Protein AF-A0A7S4ERI0-F1 (afdb_monomer_lite)

pLDDT: mean 70.81, std 22.91, range [22.66, 98.06]

Sequence (247 aa):
AACSRWTVPFHPVFTAQFSWRSPWQPLRIITACHASSTAMDAEQIDEKPIGLPRTAPEDLKYDLSDDLIAKYAVEPRDSSRLLVRLPGSSRAAGGLAAHVRQALAAAGARTTEETGDIASCEKAGFADMHFRDLAQLLPPNSHLIFNESRVFAARLRAQMVPVGSPNRQSMHTKAVEVLLLSPHADANDGIAVGDSATELMKPVHDQCWRAMVRASRADCPLGTSLVCIAPSFENRQSPMLLAMKVE

Foldseek 3Di:
DDDDDDDDDDDDDDDDDDDDDDDDDFDDPDDDDDDDDDDDDDDDPPPPPPCPPPDDVVNVDDDDDPVNDDPDQDPPNQQAKDKDWQDFPPPVCVPLSVQQVVLCVVVVWDKPQPPDPPPDHRRTIITIDTNNSVVSSDDPPDDDDDDDDDDFPDKFKWFWDDPPDPDPDDDPTDIKIKTFDFWDDPCVVVPPRPDSVVVVPDDPPPTATRIDIPDDCVSPDAQIWIWTDDPPPVDDDDPPTDIHTRD

Organism: Chrysotila carterae (NCBI:txid13221)

Secondary structure (DSSP, 8-state):
------PPPP------------S---------------------------------GGGG-----GGGS-SS--SSGGGSEEEEEPPPS-GGGHHHHHHHHHHHHHTT--EE------TTS----EEEEEGGGHHHHSPTTPPP--------SEEEEEEEE-TT-S-TTS--PPEEEEEEEEEE--GGG-S----HHHHTTS-STT-EEEEEEES-TTT--TT-EEEE-----SS-------EEE--

InterPro domains:
  IPR003699 S-adenosylmethionine:tRNA ribosyltransferase-isomerase, QueA [PF02547] (124-217)
  IPR036100 S-adenosylmethionine:tRNA ribosyltransferase-isomerase, QueA superfamily [SSF111337] (124-161)
  IPR042118 QueA, domain 1 [G3DSA:3.40.1780.10] (51-179)

Radius of gyration: 28.81 Å; chains: 1; bounding box: 52×58×105 Å

Structure (mmCIF, N/CA/C/O backbone):
data_AF-A0A7S4ERI0-F1
#
_entry.id   AF-A0A7S4ERI0-F1
#
loop_
_atom_site.group_PDB
_atom_site.id
_atom_site.type_symbol
_atom_site.label_atom_id
_atom_site.label_alt_id
_atom_site.label_comp_id
_atom_site.label_asym_id
_atom_site.label_entity_id
_atom_site.label_seq_id
_atom_site.pdbx_PDB_ins_code
_atom_site.Cartn_x
_atom_site.Cartn_y
_atom_site.Cartn_z
_atom_site.occupancy
_atom_site.B_iso_or_equiv
_atom_site.auth_seq_id
_atom_site.auth_comp_id
_atom_site.auth_asym_id
_atom_site.auth_atom_id
_atom_site.pdbx_PDB_model_num
ATOM 1 N N . ALA A 1 1 ? 15.621 -0.322 -68.219 1.00 43.22 1 ALA A N 1
ATOM 2 C CA . ALA A 1 1 ? 16.178 0.973 -67.791 1.00 43.22 1 ALA A CA 1
ATOM 3 C C . ALA A 1 1 ? 15.028 1.941 -67.548 1.00 43.22 1 ALA A C 1
ATOM 5 O O . ALA A 1 1 ? 14.392 2.326 -68.513 1.00 43.22 1 ALA A O 1
ATOM 6 N N . ALA A 1 2 ? 14.721 2.240 -66.284 1.00 30.66 2 ALA A N 1
ATOM 7 C CA . ALA A 1 2 ? 14.060 3.468 -65.821 1.00 30.66 2 ALA A CA 1
ATOM 8 C C . ALA A 1 2 ? 13.840 3.331 -64.309 1.00 30.66 2 ALA A C 1
ATOM 10 O O . ALA A 1 2 ? 12.968 2.605 -63.844 1.00 30.66 2 ALA A O 1
ATOM 11 N N . CYS A 1 3 ? 14.716 3.990 -63.562 1.00 28.97 3 CYS A N 1
ATOM 12 C CA . CYS A 1 3 ? 14.645 4.196 -62.127 1.00 28.97 3 CYS A CA 1
ATOM 13 C C . CYS A 1 3 ? 13.789 5.447 -61.872 1.00 28.97 3 CYS A C 1
ATOM 15 O O . CYS A 1 3 ? 14.025 6.477 -62.500 1.00 28.97 3 CYS A O 1
ATOM 17 N N . SER A 1 4 ? 12.814 5.383 -60.967 1.00 27.09 4 SER A N 1
ATOM 18 C CA . SER A 1 4 ? 12.205 6.566 -60.334 1.00 27.09 4 SER A CA 1
ATOM 19 C C . SER A 1 4 ? 11.700 6.137 -58.948 1.00 27.09 4 SER A C 1
ATOM 21 O O . SER A 1 4 ? 10.841 5.276 -58.828 1.00 27.09 4 SER A O 1
ATOM 23 N N . ARG A 1 5 ? 12.498 6.372 -57.901 1.00 25.81 5 ARG A N 1
ATOM 24 C CA . ARG A 1 5 ? 12.579 7.583 -57.059 1.00 25.81 5 ARG A CA 1
ATOM 25 C C . ARG A 1 5 ? 11.341 7.733 -56.165 1.00 25.81 5 ARG A C 1
ATOM 27 O O . ARG A 1 5 ? 10.413 8.454 -56.497 1.00 25.81 5 ARG A O 1
ATOM 34 N N . TRP A 1 6 ? 11.384 7.070 -55.009 1.00 24.56 6 TRP A N 1
ATOM 35 C CA . TRP A 1 6 ? 10.494 7.340 -53.882 1.00 24.56 6 TRP A CA 1
ATOM 36 C C . TRP A 1 6 ? 11.144 8.394 -52.985 1.00 24.56 6 TRP A C 1
ATOM 38 O O . TRP A 1 6 ? 12.225 8.183 -52.435 1.00 24.56 6 TRP A O 1
ATOM 48 N N . THR A 1 7 ? 10.507 9.554 -52.886 1.00 26.86 7 THR A N 1
ATOM 49 C CA . THR A 1 7 ? 10.794 10.593 -51.894 1.00 26.86 7 THR A CA 1
ATOM 50 C C . THR A 1 7 ? 10.191 10.192 -50.552 1.00 26.86 7 THR A C 1
ATOM 52 O O . THR A 1 7 ? 8.991 9.955 -50.455 1.00 26.86 7 THR A O 1
ATOM 55 N N . VAL A 1 8 ? 11.031 10.133 -49.521 1.00 27.97 8 VAL A N 1
ATOM 56 C CA . VAL A 1 8 ? 10.630 9.969 -48.118 1.00 27.97 8 VAL A CA 1
ATOM 57 C C . VAL A 1 8 ? 10.334 11.362 -47.547 1.00 27.97 8 VAL A C 1
ATOM 59 O O . VAL A 1 8 ? 11.141 12.266 -47.786 1.00 27.97 8 VAL A O 1
ATOM 62 N N . PRO A 1 9 ? 9.234 11.591 -46.810 1.00 31.95 9 PRO A N 1
ATOM 63 C CA . PRO A 1 9 ? 9.036 12.869 -46.147 1.00 31.95 9 PRO A CA 1
ATOM 64 C C . PRO A 1 9 ? 9.946 12.976 -44.917 1.00 31.95 9 PRO A C 1
ATOM 66 O O . PRO A 1 9 ? 9.963 12.118 -44.037 1.00 31.95 9 PRO A O 1
ATOM 69 N N . PHE A 1 10 ? 10.712 14.064 -44.892 1.00 31.25 10 PHE A N 1
ATOM 70 C CA . PHE A 1 10 ? 11.398 14.598 -43.722 1.00 31.25 10 PHE A CA 1
ATOM 71 C C . PHE A 1 10 ? 10.376 14.965 -42.635 1.00 31.25 10 PHE A C 1
ATOM 73 O O . PHE A 1 10 ? 9.388 15.641 -42.924 1.00 31.25 10 PHE A O 1
ATOM 80 N N . HIS A 1 11 ? 10.666 14.622 -41.380 1.00 25.42 11 HIS A N 1
ATOM 81 C CA . HIS A 1 11 ? 10.041 15.253 -40.217 1.00 25.42 11 HIS A CA 1
ATOM 82 C C . HIS A 1 11 ? 11.086 15.991 -39.369 1.00 25.42 11 HIS A C 1
ATOM 84 O O . HIS A 1 11 ? 12.261 15.617 -39.379 1.00 25.42 11 HIS A O 1
ATOM 90 N N . PRO A 1 12 ? 10.682 17.101 -38.724 1.00 27.55 12 PRO A N 1
ATOM 91 C CA . PRO A 1 12 ? 11.592 18.124 -38.231 1.00 27.55 12 PRO A CA 1
ATOM 92 C C . PRO A 1 12 ? 12.386 17.669 -37.007 1.00 27.55 12 PRO A C 1
ATOM 94 O O . PRO A 1 12 ? 11.880 17.008 -36.103 1.00 27.55 12 PRO A O 1
ATOM 97 N N . VAL A 1 13 ? 13.645 18.097 -36.982 1.00 25.72 13 VAL A N 1
ATOM 98 C CA . VAL A 1 13 ? 14.513 18.068 -35.809 1.00 25.72 13 VAL A CA 1
ATOM 99 C C . VAL A 1 13 ? 14.029 19.156 -34.855 1.00 25.72 13 VAL A C 1
ATOM 101 O O . VAL A 1 13 ? 14.122 20.339 -35.175 1.00 25.72 13 VAL A O 1
ATOM 104 N N . PHE A 1 14 ? 13.527 18.761 -33.687 1.00 22.69 14 PHE A N 1
ATOM 105 C CA . PHE A 1 14 ? 13.326 19.676 -32.569 1.00 22.69 14 PHE A CA 1
ATOM 106 C C . PHE A 1 14 ? 14.456 19.493 -31.560 1.00 22.69 14 PHE A C 1
ATOM 108 O O . PHE A 1 14 ? 14.645 18.425 -30.983 1.00 22.69 14 PHE A O 1
ATOM 115 N N . THR A 1 15 ? 15.221 20.562 -31.376 1.00 27.47 15 THR A N 1
ATOM 116 C CA . THR A 1 15 ? 16.222 20.728 -30.325 1.00 27.47 15 THR A CA 1
ATOM 117 C C . THR A 1 15 ? 15.515 21.232 -29.071 1.00 27.47 15 THR A C 1
ATOM 119 O O . THR A 1 15 ? 14.823 22.2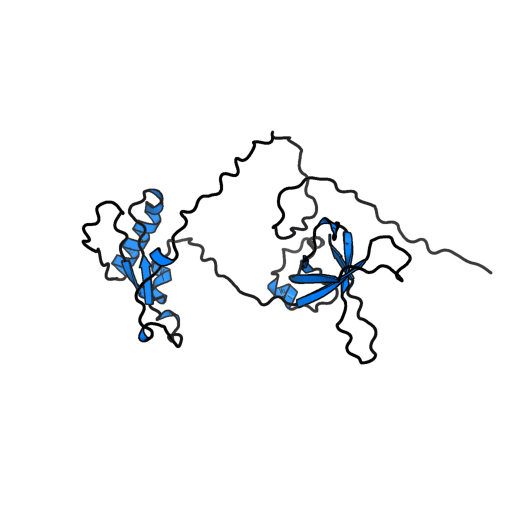46 -29.129 1.00 27.47 15 THR A O 1
ATOM 122 N N . ALA A 1 16 ? 15.707 20.565 -27.933 1.00 22.66 16 ALA A N 1
ATOM 123 C CA . ALA A 1 16 ? 15.257 21.061 -26.637 1.00 22.66 16 ALA A CA 1
ATOM 124 C C . ALA A 1 16 ? 16.453 21.233 -25.696 1.00 22.66 16 ALA A C 1
ATOM 126 O O . ALA A 1 16 ? 17.322 20.370 -25.581 1.00 22.66 16 ALA A O 1
ATOM 127 N N . GLN A 1 17 ? 16.485 22.393 -25.052 1.00 27.20 17 GLN A N 1
ATOM 128 C CA . GLN A 1 17 ? 17.468 22.826 -24.069 1.00 27.20 17 GLN A CA 1
ATOM 129 C C . GLN A 1 17 ? 16.797 22.805 -22.680 1.00 27.20 17 GLN A C 1
ATOM 131 O O . GLN A 1 17 ? 15.583 22.959 -22.607 1.00 27.20 17 GLN A O 1
ATOM 136 N N . PHE A 1 18 ? 17.600 22.643 -21.618 1.00 26.45 18 PHE A N 1
ATOM 137 C CA . PHE A 1 18 ? 17.424 23.135 -20.230 1.00 26.45 18 PHE A CA 1
ATOM 138 C C . PHE A 1 18 ? 17.547 22.136 -19.054 1.00 26.45 18 PHE A C 1
ATOM 140 O O . PHE A 1 18 ? 16.845 21.141 -18.947 1.00 26.45 18 PHE A O 1
ATOM 147 N N . SER A 1 19 ? 18.484 22.536 -18.174 1.00 27.11 19 SER A N 1
ATOM 148 C CA . SER A 1 19 ? 18.481 22.750 -16.709 1.00 27.11 19 SER A CA 1
ATOM 149 C C . SER A 1 19 ? 17.992 21.681 -15.713 1.00 27.11 19 SER A C 1
ATOM 151 O O . SER A 1 19 ? 16.913 21.117 -15.821 1.00 27.11 19 SER A O 1
ATOM 153 N N . TRP A 1 20 ? 18.812 21.473 -14.675 1.00 30.44 20 TRP A N 1
ATOM 154 C CA . TRP A 1 20 ? 18.940 20.273 -13.838 1.00 30.44 20 TRP A CA 1
ATOM 155 C C . TRP A 1 20 ? 18.648 20.535 -12.357 1.00 30.44 20 TRP A C 1
ATOM 157 O O . TRP A 1 20 ? 19.177 21.525 -11.863 1.00 30.44 20 TRP A O 1
ATOM 167 N N . ARG A 1 21 ? 17.994 19.595 -11.632 1.00 35.03 21 ARG A N 1
ATOM 168 C CA . ARG A 1 21 ? 18.194 19.322 -10.179 1.00 35.03 21 ARG A CA 1
ATOM 169 C C . ARG A 1 21 ? 17.807 17.866 -9.787 1.00 35.03 21 ARG A C 1
ATOM 171 O O . ARG A 1 21 ? 16.642 17.502 -9.854 1.00 35.03 21 ARG A O 1
ATOM 178 N N . SER A 1 22 ? 18.785 17.092 -9.288 1.00 32.41 22 SER A N 1
ATOM 179 C CA . SER A 1 22 ? 18.690 15.846 -8.472 1.00 32.41 22 SER A CA 1
ATOM 180 C C . SER A 1 22 ? 18.568 14.442 -9.150 1.00 32.41 22 SER A C 1
ATOM 182 O O . SER A 1 22 ? 17.922 14.325 -10.191 1.00 32.41 22 SER A O 1
ATOM 184 N N . PRO A 1 23 ? 19.186 13.357 -8.592 1.00 39.31 23 PRO A N 1
ATOM 185 C CA . PRO A 1 23 ? 19.345 12.043 -9.246 1.00 39.31 23 PRO A CA 1
ATOM 186 C C . PRO A 1 23 ? 18.279 10.973 -8.924 1.00 39.31 23 PRO A C 1
ATOM 188 O O . PRO A 1 23 ? 18.396 9.847 -9.403 1.00 39.31 23 PRO A O 1
ATOM 191 N N . TRP A 1 24 ? 17.231 11.298 -8.164 1.00 38.34 24 TRP A N 1
ATOM 192 C CA . TRP A 1 24 ? 16.151 10.359 -7.827 1.00 38.34 24 TRP A CA 1
ATOM 193 C C . TRP A 1 24 ? 14.781 11.014 -8.032 1.00 38.34 24 TRP A C 1
ATOM 195 O O . TRP A 1 24 ? 14.128 11.413 -7.073 1.00 38.34 24 TRP A O 1
ATOM 205 N N . GLN A 1 25 ? 14.341 11.156 -9.284 1.00 32.56 25 GLN A N 1
ATOM 206 C CA . GLN A 1 25 ? 12.942 11.468 -9.590 1.00 32.56 25 GLN A CA 1
ATOM 207 C C . GLN A 1 25 ? 12.384 10.508 -10.649 1.00 32.56 25 GLN A C 1
ATOM 209 O O . GLN A 1 25 ? 13.121 10.099 -11.549 1.00 32.56 25 GLN A O 1
ATOM 214 N N . PRO A 1 26 ? 11.092 10.134 -10.560 1.00 32.03 26 PRO A N 1
ATOM 215 C CA . PRO A 1 26 ? 10.411 9.415 -11.631 1.00 32.03 26 PRO A CA 1
ATOM 216 C C . PRO A 1 26 ? 10.441 10.266 -12.907 1.00 32.03 26 PRO A C 1
ATOM 218 O O . PRO A 1 26 ? 10.072 11.439 -12.864 1.00 32.03 26 PRO A O 1
ATOM 221 N N . LEU A 1 27 ? 10.870 9.688 -14.037 1.00 30.08 27 LEU A N 1
ATOM 222 C CA . LEU A 1 27 ? 10.820 10.359 -15.340 1.00 30.08 27 LEU A CA 1
ATOM 223 C C . LEU A 1 27 ? 9.371 10.793 -15.624 1.00 30.08 27 LEU A C 1
ATOM 225 O O . LEU A 1 27 ? 8.499 9.970 -15.916 1.00 30.08 27 LEU A O 1
ATOM 229 N N . ARG A 1 28 ? 9.109 12.097 -15.518 1.00 27.03 28 ARG A N 1
ATOM 230 C CA . ARG A 1 28 ? 7.936 12.743 -16.101 1.00 27.03 28 ARG A CA 1
ATOM 231 C C . ARG A 1 28 ? 8.330 13.186 -17.504 1.00 27.0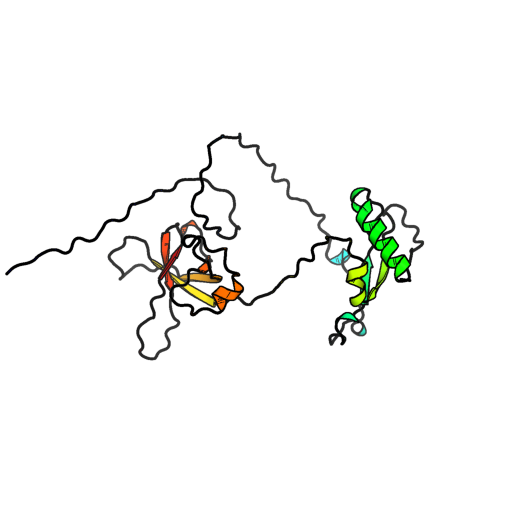3 28 ARG A C 1
ATOM 233 O O . ARG A 1 28 ? 8.932 14.239 -17.673 1.00 27.03 28 ARG A O 1
ATOM 240 N N . ILE A 1 29 ? 7.993 12.362 -18.488 1.00 28.83 29 ILE A N 1
ATOM 241 C CA . ILE A 1 29 ? 7.943 12.788 -19.885 1.00 28.83 29 ILE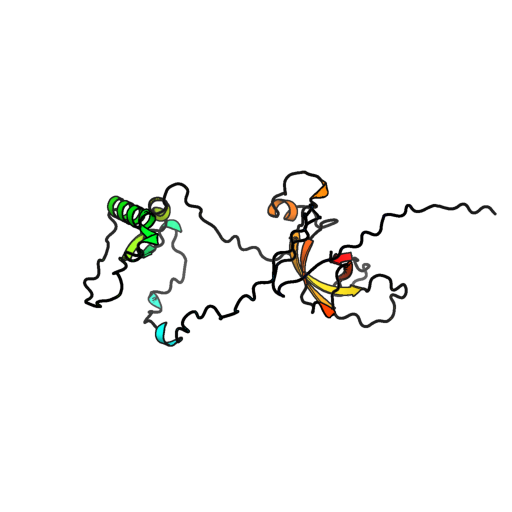 A CA 1
ATOM 242 C C . ILE A 1 29 ? 6.681 13.652 -19.988 1.00 28.83 29 ILE A C 1
ATOM 244 O O . ILE A 1 29 ? 5.564 13.147 -19.885 1.00 28.83 29 ILE A O 1
ATOM 248 N N . ILE A 1 30 ? 6.867 14.971 -20.032 1.00 27.47 30 ILE A N 1
ATOM 249 C CA . ILE A 1 30 ? 5.810 15.956 -20.277 1.00 27.47 30 ILE A CA 1
ATOM 250 C C . ILE A 1 30 ? 6.192 16.681 -21.563 1.00 27.47 30 ILE A C 1
ATOM 252 O O . ILE A 1 30 ? 7.233 17.336 -21.634 1.00 27.47 30 ILE A O 1
ATOM 256 N N . THR A 1 31 ? 5.335 16.551 -22.569 1.00 30.34 31 THR A N 1
ATOM 257 C CA . THR A 1 31 ? 5.307 17.381 -23.770 1.00 30.34 31 THR A CA 1
ATOM 258 C C . THR A 1 31 ? 5.123 18.850 -23.382 1.00 30.34 31 THR A C 1
ATOM 260 O O . THR A 1 31 ? 4.313 19.193 -22.523 1.00 30.34 31 THR A O 1
ATOM 263 N N . ALA A 1 32 ? 5.939 19.713 -23.985 1.00 27.56 32 ALA A N 1
ATOM 264 C CA . ALA A 1 32 ? 6.101 21.115 -23.626 1.00 27.56 32 ALA A CA 1
ATOM 265 C C . ALA A 1 32 ? 4.783 21.915 -23.605 1.00 27.56 32 ALA A C 1
ATOM 267 O O . ALA A 1 32 ? 4.070 21.974 -24.602 1.00 27.56 32 ALA A O 1
ATOM 268 N N . CYS A 1 33 ? 4.548 22.636 -22.505 1.00 27.84 33 CYS A N 1
ATOM 269 C CA . CYS A 1 33 ? 3.664 23.800 -22.455 1.00 27.84 33 CYS A CA 1
ATOM 270 C C . CYS A 1 33 ? 4.479 25.011 -21.976 1.00 27.84 33 CYS A C 1
ATOM 272 O O . CYS A 1 33 ? 5.243 24.916 -21.017 1.00 27.84 33 CYS A O 1
ATOM 274 N N . HIS A 1 34 ? 4.332 26.122 -22.700 1.00 30.38 34 HIS A N 1
ATOM 275 C CA . HIS A 1 34 ? 5.050 27.392 -22.576 1.00 30.38 34 HIS A CA 1
ATOM 276 C C . HIS A 1 34 ? 5.366 27.832 -21.135 1.00 30.38 34 HIS A C 1
ATOM 278 O O . HIS A 1 34 ? 4.459 28.069 -20.341 1.00 30.38 34 HIS A O 1
ATOM 284 N N . ALA A 1 35 ? 6.650 28.067 -20.848 1.00 32.56 35 ALA A N 1
ATOM 285 C CA . ALA A 1 35 ? 7.090 28.833 -19.687 1.00 32.56 35 ALA A CA 1
ATOM 286 C C . ALA A 1 35 ? 7.691 30.165 -20.155 1.00 32.56 35 ALA A C 1
ATOM 288 O O . ALA A 1 35 ? 8.765 30.222 -20.754 1.00 32.56 35 ALA A O 1
ATOM 289 N N . SER A 1 36 ? 6.965 31.245 -19.881 1.00 37.44 36 SER A N 1
ATOM 290 C CA . SER A 1 36 ? 7.485 32.607 -19.836 1.00 37.44 36 SER A CA 1
ATOM 291 C C . SER A 1 36 ? 8.589 32.694 -18.780 1.00 37.44 36 SER A C 1
ATOM 293 O O . SER A 1 36 ? 8.381 32.383 -17.610 1.00 37.44 36 SER A O 1
ATOM 295 N N . SER A 1 37 ? 9.772 33.095 -19.235 1.00 34.16 37 SER A N 1
ATOM 296 C CA . SER A 1 37 ? 10.999 33.227 -18.457 1.00 34.16 37 SER A CA 1
ATOM 297 C C . SER A 1 37 ? 10.947 34.444 -17.531 1.00 34.16 37 SER A C 1
ATOM 299 O O . SER A 1 37 ? 11.038 35.578 -17.995 1.00 34.16 37 SER A O 1
ATOM 301 N N . THR A 1 38 ? 10.910 34.208 -16.223 1.00 38.38 38 THR A N 1
ATOM 302 C CA . THR A 1 38 ? 11.385 35.160 -15.209 1.00 38.38 38 THR A CA 1
ATOM 303 C C . THR A 1 38 ? 12.471 34.470 -14.398 1.00 38.38 38 THR A C 1
ATOM 305 O O . THR A 1 38 ? 12.197 33.527 -13.658 1.00 38.38 38 THR A O 1
ATOM 308 N N . ALA A 1 39 ? 13.713 34.911 -14.590 1.00 44.16 39 ALA A N 1
ATOM 309 C CA . ALA A 1 39 ? 14.860 34.478 -13.809 1.00 44.16 39 ALA A CA 1
ATOM 310 C C . ALA A 1 39 ? 14.678 34.960 -12.363 1.00 44.16 39 ALA A C 1
ATOM 312 O O . ALA A 1 39 ? 14.671 36.162 -12.113 1.00 44.16 39 ALA A O 1
ATOM 313 N N . MET A 1 40 ? 14.479 34.023 -11.437 1.00 38.53 40 MET A N 1
ATOM 314 C CA . MET A 1 40 ? 14.592 34.281 -10.006 1.00 38.53 40 MET A CA 1
ATOM 315 C C . MET A 1 40 ? 15.949 33.786 -9.525 1.00 38.53 40 MET A C 1
ATOM 317 O O . MET A 1 40 ? 16.382 32.687 -9.884 1.00 38.53 40 MET A O 1
ATOM 321 N N . ASP A 1 41 ? 16.614 34.645 -8.760 1.00 39.97 41 ASP A N 1
ATOM 322 C CA . ASP A 1 41 ? 17.944 34.434 -8.215 1.00 39.97 41 ASP A CA 1
ATOM 323 C C . ASP A 1 41 ? 18.013 33.153 -7.379 1.00 39.97 41 ASP A C 1
ATOM 325 O O . ASP A 1 41 ? 17.098 32.795 -6.634 1.00 39.97 41 ASP A O 1
ATOM 329 N N . ALA A 1 42 ? 19.117 32.430 -7.549 1.00 46.06 42 ALA A N 1
ATOM 330 C CA . ALA A 1 42 ? 19.379 31.175 -6.874 1.00 46.06 42 ALA A CA 1
ATOM 331 C C . ALA A 1 42 ? 19.670 31.426 -5.388 1.00 46.06 42 ALA A C 1
ATOM 333 O O . ALA A 1 42 ? 20.821 31.603 -4.996 1.00 46.06 42 ALA A O 1
ATOM 334 N N . GLU A 1 43 ? 18.630 31.404 -4.557 1.00 52.66 43 GLU A N 1
ATOM 335 C CA . GLU A 1 43 ? 18.807 31.260 -3.116 1.00 52.66 43 GLU A CA 1
ATOM 336 C C . GLU A 1 43 ? 19.486 29.912 -2.831 1.00 52.66 43 GLU A C 1
ATOM 338 O O . GLU A 1 43 ? 19.031 28.834 -3.235 1.00 52.66 43 GLU A O 1
ATOM 343 N N . GLN A 1 44 ? 20.640 29.999 -2.180 1.00 52.16 44 GLN A N 1
ATOM 344 C CA . GLN A 1 44 ? 21.435 28.880 -1.707 1.00 52.16 44 GLN A CA 1
ATOM 345 C C . GLN A 1 44 ? 20.643 28.175 -0.600 1.00 52.16 44 GLN A C 1
ATOM 347 O O . GLN A 1 44 ? 20.638 28.614 0.545 1.00 52.16 44 GLN A O 1
ATOM 352 N N . ILE A 1 45 ? 19.929 27.104 -0.959 1.00 51.78 45 ILE A N 1
ATOM 353 C CA . ILE A 1 45 ? 19.251 26.235 0.006 1.00 51.78 45 ILE A CA 1
ATOM 354 C C . ILE A 1 45 ? 20.347 25.603 0.864 1.00 51.78 45 ILE A C 1
ATOM 356 O O . ILE A 1 45 ? 21.095 24.749 0.393 1.00 51.78 45 ILE A O 1
ATOM 360 N N . ASP A 1 46 ? 20.464 26.074 2.101 1.00 56.28 46 ASP A N 1
ATOM 361 C CA . ASP A 1 46 ? 21.306 25.474 3.125 1.00 56.28 46 ASP A CA 1
ATOM 362 C C . ASP A 1 46 ? 20.789 24.048 3.356 1.00 56.28 46 ASP A C 1
ATOM 364 O O . ASP A 1 46 ? 19.728 23.842 3.951 1.00 56.28 46 ASP A O 1
ATOM 368 N N . GLU A 1 47 ? 21.495 23.054 2.808 1.00 60.78 47 GLU A N 1
ATOM 369 C CA . GLU A 1 47 ? 21.222 21.624 2.980 1.00 60.78 47 GLU A CA 1
ATOM 370 C C . GLU A 1 47 ? 21.555 21.190 4.411 1.00 60.78 47 GLU A C 1
ATOM 372 O O . GLU A 1 47 ? 22.286 20.226 4.641 1.00 60.78 47 GLU A O 1
ATOM 377 N N . LYS A 1 48 ? 21.027 21.897 5.412 1.00 64.50 48 LYS A N 1
ATOM 378 C CA . LYS A 1 48 ? 21.041 21.410 6.778 1.00 64.50 48 LYS A CA 1
ATOM 379 C C . LYS A 1 48 ? 20.197 20.137 6.757 1.00 64.50 48 LYS A C 1
ATOM 381 O O . LYS A 1 48 ? 18.984 20.234 6.544 1.00 64.50 48 LYS A O 1
ATOM 386 N N . PRO A 1 49 ? 20.805 18.943 6.905 1.00 65.38 49 PRO A N 1
ATOM 387 C CA . PRO A 1 49 ? 20.049 17.706 6.867 1.00 65.38 49 PRO A CA 1
ATOM 388 C C . PRO A 1 49 ? 18.935 17.842 7.894 1.00 65.38 49 PRO A C 1
ATOM 390 O O . PRO A 1 49 ? 19.185 18.311 9.008 1.00 65.38 49 PRO A O 1
ATOM 393 N N . ILE A 1 50 ? 17.708 17.495 7.499 1.00 69.94 50 ILE A N 1
ATOM 394 C CA . ILE A 1 50 ? 16.571 17.411 8.413 1.00 69.94 50 ILE A CA 1
ATOM 395 C C . ILE A 1 50 ? 16.993 16.388 9.464 1.00 69.94 50 ILE A C 1
ATOM 397 O O . ILE A 1 50 ? 16.926 15.181 9.241 1.00 69.94 50 ILE A O 1
ATOM 401 N N . GLY A 1 51 ? 17.560 16.890 10.559 1.00 52.44 51 GLY A N 1
ATOM 402 C CA . GLY A 1 51 ? 18.146 16.110 11.629 1.00 52.44 51 GLY A CA 1
ATOM 403 C C . GLY A 1 51 ? 17.016 15.515 12.432 1.00 52.44 51 GLY A C 1
ATOM 404 O O . GLY A 1 51 ? 16.739 15.971 13.537 1.00 52.44 51 GLY A O 1
ATOM 405 N N . LEU A 1 52 ? 16.329 14.530 11.852 1.00 71.75 52 LEU A N 1
ATOM 406 C CA . LEU A 1 52 ? 15.508 13.636 12.639 1.00 71.75 52 LEU A CA 1
ATOM 407 C C . LEU A 1 52 ? 16.423 13.101 13.742 1.00 71.75 52 LEU A C 1
ATOM 409 O O . LEU A 1 52 ? 17.543 12.668 13.434 1.00 71.75 52 LEU A O 1
ATOM 413 N N . PRO A 1 53 ? 16.012 13.196 15.015 1.00 76.56 53 PRO A N 1
ATOM 414 C CA . PRO A 1 53 ? 16.806 12.647 16.096 1.00 76.56 53 PRO A CA 1
ATOM 415 C C . PRO A 1 53 ? 17.101 11.188 15.749 1.00 76.56 53 PRO A C 1
ATOM 417 O O . PRO A 1 53 ? 16.189 10.427 15.427 1.00 76.56 53 PRO A O 1
ATOM 420 N N . ARG A 1 54 ? 18.385 10.816 15.741 1.00 75.25 54 ARG A N 1
ATOM 421 C CA . ARG A 1 54 ? 18.777 9.412 15.624 1.00 75.25 54 ARG A CA 1
ATOM 422 C C . ARG A 1 54 ? 18.281 8.722 16.888 1.00 75.25 54 ARG A C 1
ATOM 424 O O . ARG A 1 54 ? 18.934 8.818 17.920 1.00 75.25 54 ARG A O 1
ATOM 431 N N . THR A 1 55 ? 17.123 8.082 16.814 1.00 85.44 55 THR A N 1
ATOM 432 C CA . THR A 1 55 ? 16.684 7.146 17.843 1.00 85.44 55 THR A CA 1
ATOM 433 C C . THR A 1 55 ? 17.629 5.955 17.823 1.00 85.44 55 THR A C 1
ATOM 435 O O . THR A 1 55 ? 17.881 5.374 16.760 1.00 85.44 55 THR A O 1
ATOM 438 N N . ALA A 1 56 ? 18.213 5.632 18.976 1.00 88.69 56 ALA A N 1
ATOM 439 C CA . ALA A 1 56 ? 19.016 4.428 19.090 1.00 88.69 56 ALA A CA 1
ATOM 440 C C . ALA A 1 56 ? 18.077 3.211 18.958 1.00 88.69 56 ALA A C 1
ATOM 442 O O . ALA A 1 56 ? 16.939 3.274 19.431 1.00 88.69 56 ALA A O 1
ATOM 443 N N . PRO A 1 57 ? 18.492 2.108 18.310 1.00 90.19 57 PRO A N 1
ATOM 444 C CA . PRO A 1 57 ? 17.689 0.881 18.246 1.00 90.19 57 PRO A CA 1
ATOM 445 C C . PRO A 1 57 ? 17.189 0.397 19.617 1.00 90.19 57 PRO A C 1
ATOM 447 O O . PRO A 1 57 ? 16.109 -0.179 19.731 1.00 90.19 57 PRO A O 1
ATOM 450 N N . GLU A 1 58 ? 17.963 0.663 20.662 1.00 93.38 58 GLU A N 1
ATOM 451 C CA . GLU A 1 58 ? 17.711 0.315 22.055 1.00 93.38 58 GLU A CA 1
ATOM 452 C C . GLU A 1 58 ? 16.506 1.070 22.631 1.00 93.38 58 GLU A C 1
ATOM 454 O O . GLU A 1 58 ? 15.758 0.491 23.419 1.00 93.38 58 GLU A O 1
ATOM 459 N N . ASP A 1 59 ? 16.258 2.304 22.177 1.00 90.56 59 ASP A N 1
ATOM 460 C CA . ASP A 1 59 ? 15.094 3.114 22.572 1.00 90.56 59 ASP A CA 1
ATOM 461 C C . ASP A 1 59 ? 13.778 2.558 21.995 1.00 90.56 59 ASP A C 1
ATOM 463 O O . ASP A 1 59 ? 12.689 2.964 22.397 1.00 90.56 59 ASP A O 1
ATOM 467 N N . LEU A 1 60 ? 13.868 1.631 21.033 1.00 92.31 60 LEU A N 1
ATOM 468 C CA . LEU A 1 60 ? 12.732 0.982 20.374 1.00 92.31 60 LEU A CA 1
ATOM 469 C C . LEU A 1 60 ? 12.487 -0.445 20.887 1.00 92.31 60 LEU A C 1
ATOM 471 O O . LEU A 1 60 ? 11.645 -1.157 20.335 1.00 92.31 60 LEU A O 1
ATOM 475 N N . LYS A 1 61 ? 13.210 -0.886 21.925 1.00 94.69 61 LYS A N 1
ATOM 476 C CA . LYS A 1 61 ? 13.040 -2.218 22.512 1.00 94.69 61 LYS A CA 1
ATOM 477 C C . LYS A 1 61 ? 11.844 -2.238 23.468 1.00 94.69 61 LYS A C 1
ATOM 479 O O . LYS A 1 61 ? 11.799 -1.484 24.434 1.00 94.69 61 LYS A O 1
ATOM 484 N N . TYR A 1 62 ? 10.909 -3.154 23.235 1.00 96.38 62 TYR A N 1
ATOM 485 C CA . TYR A 1 62 ? 9.783 -3.437 24.125 1.00 96.38 62 TYR A CA 1
ATOM 486 C C . TYR A 1 62 ? 9.623 -4.949 24.307 1.00 96.38 62 TYR A C 1
ATOM 488 O O . TYR A 1 62 ? 10.106 -5.732 23.488 1.00 96.38 62 TYR A O 1
ATOM 496 N N . ASP A 1 63 ? 8.988 -5.352 25.406 1.00 96.81 63 ASP A N 1
ATOM 497 C CA . ASP A 1 63 ? 8.677 -6.755 25.677 1.00 96.81 63 ASP A CA 1
ATOM 498 C C . ASP A 1 63 ? 7.419 -7.157 24.893 1.00 96.81 63 ASP A C 1
ATOM 500 O O . ASP A 1 63 ? 6.330 -6.632 25.138 1.00 96.81 63 ASP A O 1
ATOM 504 N N . LEU A 1 64 ? 7.577 -8.036 23.902 1.00 96.94 64 LEU A N 1
ATOM 505 C CA . LEU A 1 64 ? 6.491 -8.558 23.076 1.00 96.94 64 LEU A CA 1
ATOM 506 C C . LEU A 1 64 ? 6.507 -10.078 23.153 1.00 96.94 64 LEU A C 1
ATOM 508 O O . LEU A 1 64 ? 7.370 -10.724 22.567 1.00 96.94 64 LEU A O 1
ATOM 512 N N . SER A 1 65 ? 5.532 -10.638 23.863 1.00 97.94 65 SER A N 1
ATOM 513 C CA . SER A 1 65 ? 5.354 -12.086 23.929 1.00 97.94 65 SER A CA 1
ATOM 514 C C . SER A 1 65 ? 4.997 -12.664 22.555 1.00 97.94 65 SER A C 1
ATOM 516 O O . SER A 1 65 ? 4.148 -12.112 21.849 1.00 97.94 65 SER A O 1
ATOM 518 N N . ASP A 1 66 ? 5.585 -13.814 22.213 1.00 97.75 66 ASP A N 1
ATOM 519 C CA . ASP A 1 66 ? 5.319 -14.542 20.964 1.00 97.75 66 ASP A CA 1
ATOM 520 C C . ASP A 1 66 ? 3.836 -14.916 20.795 1.00 97.75 66 ASP A C 1
ATOM 522 O O . ASP A 1 66 ? 3.333 -14.981 19.671 1.00 97.75 66 ASP A O 1
ATOM 526 N N . ASP A 1 67 ? 3.107 -15.109 21.899 1.00 97.75 67 ASP A N 1
ATOM 527 C CA . ASP A 1 67 ? 1.681 -15.453 21.877 1.00 97.75 67 ASP A CA 1
ATOM 528 C C . ASP A 1 67 ? 0.787 -14.268 21.470 1.00 97.75 67 ASP A C 1
ATOM 530 O O . ASP A 1 67 ? -0.354 -14.467 21.045 1.00 97.75 67 ASP A O 1
ATOM 534 N N . LEU A 1 68 ? 1.299 -13.034 21.555 1.00 97.00 68 LEU A N 1
ATOM 535 C CA . LEU A 1 68 ? 0.605 -11.823 21.101 1.00 97.00 68 LEU A CA 1
ATOM 536 C C . LEU A 1 68 ? 0.826 -11.541 19.606 1.00 97.00 68 LEU A C 1
ATOM 538 O O . LEU A 1 68 ? 0.182 -10.649 19.047 1.00 97.00 68 LEU A O 1
ATOM 542 N N . ILE A 1 69 ? 1.701 -12.300 18.937 1.00 97.56 69 ILE A N 1
ATOM 543 C CA . ILE A 1 69 ? 1.939 -12.179 17.499 1.00 97.56 69 ILE A CA 1
ATOM 544 C C . ILE A 1 69 ? 0.875 -12.989 16.757 1.00 97.56 69 ILE A C 1
ATOM 546 O O . ILE A 1 69 ? 0.848 -14.221 16.783 1.00 97.56 69 ILE A O 1
ATOM 550 N N . ALA A 1 70 ? -0.016 -12.284 16.060 1.00 97.56 70 ALA A N 1
ATOM 551 C CA . ALA A 1 70 ? -1.070 -12.917 15.282 1.00 97.56 70 ALA A CA 1
ATOM 552 C C . ALA A 1 70 ? -0.481 -13.843 14.201 1.00 97.56 70 ALA A C 1
ATOM 554 O O . ALA A 1 70 ? 0.211 -13.398 13.287 1.00 97.56 70 ALA A O 1
ATOM 555 N N . LYS A 1 71 ? -0.799 -15.141 14.287 1.00 97.88 71 LYS A N 1
ATOM 556 C CA . LYS A 1 71 ? -0.411 -16.151 13.282 1.00 97.88 71 LYS A CA 1
ATOM 557 C C . LYS A 1 71 ? -1.333 -16.149 12.061 1.00 97.88 71 LYS A C 1
ATOM 559 O O . LYS A 1 71 ? -0.903 -16.478 10.961 1.00 97.88 71 LYS A O 1
ATOM 564 N N . TYR A 1 72 ? -2.595 -15.770 12.258 1.00 97.81 72 TYR A N 1
ATOM 565 C CA . TYR A 1 72 ? -3.626 -15.704 11.225 1.00 97.81 72 TYR A CA 1
ATOM 566 C C . TYR A 1 72 ? -4.417 -14.404 11.362 1.00 97.81 72 TYR A C 1
ATOM 568 O O . TYR A 1 72 ? -4.539 -13.856 12.459 1.00 97.81 72 TYR A O 1
ATOM 576 N N . ALA A 1 73 ? -4.958 -13.913 10.248 1.00 97.75 73 ALA A N 1
ATOM 577 C CA . ALA A 1 73 ? -5.864 -12.771 10.267 1.00 97.75 73 ALA A CA 1
ATOM 578 C C . ALA A 1 73 ? -7.194 -13.148 10.943 1.00 97.75 73 ALA A C 1
ATOM 580 O O . ALA A 1 73 ? -7.659 -14.281 10.821 1.00 97.75 73 ALA A O 1
ATOM 581 N N . VAL A 1 74 ? -7.808 -12.187 11.634 1.00 98.00 74 VAL A N 1
ATOM 582 C CA . VAL A 1 74 ? -9.167 -12.333 12.172 1.00 98.00 74 VAL A CA 1
ATOM 583 C C . VAL A 1 74 ? -10.198 -12.199 11.047 1.00 98.00 74 VAL A C 1
ATOM 585 O O . VAL A 1 74 ? -10.017 -11.373 10.152 1.00 98.00 74 VAL A O 1
ATOM 588 N N . GLU A 1 75 ? -11.270 -12.994 11.099 1.00 97.19 75 GLU A N 1
ATOM 589 C CA . GLU A 1 75 ? -12.405 -12.896 10.176 1.00 97.19 75 GLU A CA 1
ATOM 590 C C . GLU A 1 75 ? -13.720 -12.701 10.960 1.00 97.19 75 GLU A C 1
ATOM 592 O O . GLU A 1 75 ? -13.978 -13.461 11.899 1.00 97.19 75 GLU A O 1
ATOM 597 N N . PRO A 1 76 ? -14.555 -11.703 10.605 1.00 97.12 76 PRO A N 1
ATOM 598 C CA . PRO A 1 76 ? -14.379 -10.755 9.498 1.00 97.12 76 PRO A CA 1
ATOM 599 C C . PRO A 1 76 ? -13.231 -9.757 9.744 1.00 97.12 76 PRO A C 1
ATOM 601 O O . PRO A 1 76 ? -12.973 -9.359 10.876 1.00 97.12 76 PRO A O 1
ATOM 604 N N . ARG A 1 77 ? -12.534 -9.318 8.688 1.00 96.69 77 ARG A N 1
ATOM 605 C CA . ARG A 1 77 ? -11.336 -8.453 8.831 1.00 96.69 77 ARG A CA 1
ATOM 606 C C . ARG A 1 77 ? -11.547 -7.150 9.603 1.00 96.69 77 ARG A C 1
ATOM 608 O O . ARG A 1 77 ? -10.615 -6.640 10.228 1.00 96.69 77 ARG A O 1
ATOM 615 N N . ASP A 1 78 ? -12.760 -6.616 9.574 1.00 97.50 78 ASP A N 1
ATOM 616 C CA . ASP A 1 78 ? -13.148 -5.393 10.277 1.00 97.50 78 ASP A CA 1
ATOM 617 C C . ASP A 1 78 ? -13.380 -5.586 11.792 1.00 97.50 78 ASP A C 1
ATOM 619 O O . ASP A 1 78 ? -13.627 -4.609 12.505 1.00 97.50 78 ASP A O 1
ATOM 623 N N . SER A 1 79 ? -13.291 -6.822 12.302 1.00 97.56 79 SER A N 1
ATOM 624 C CA . SER A 1 79 ? -13.312 -7.125 13.737 1.00 97.56 79 SER A CA 1
ATOM 625 C C . SER A 1 79 ? -11.920 -7.080 14.373 1.00 97.56 79 SER A C 1
ATOM 627 O O . SER A 1 79 ? -11.774 -7.402 15.551 1.00 97.56 79 SER A O 1
ATOM 629 N N . SER A 1 80 ? -10.884 -6.712 13.613 1.00 98.06 80 SER A N 1
ATOM 630 C CA . SER A 1 80 ? -9.562 -6.428 14.175 1.00 98.06 80 SER A CA 1
ATOM 631 C C . SER A 1 80 ? -9.622 -5.240 15.140 1.00 98.06 80 SER A C 1
ATOM 633 O O . SER A 1 80 ? -10.377 -4.289 14.934 1.00 98.06 80 SER A O 1
ATOM 635 N N . ARG A 1 81 ? -8.832 -5.305 16.218 1.00 97.31 81 ARG A N 1
ATOM 636 C CA . ARG A 1 81 ? -8.714 -4.209 17.187 1.00 97.31 81 ARG A CA 1
ATOM 637 C C . ARG A 1 81 ? -8.002 -3.017 16.552 1.00 97.31 81 ARG A C 1
ATOM 639 O O . ARG A 1 81 ? -7.028 -3.186 15.821 1.00 97.31 81 ARG A O 1
ATOM 646 N N . LEU A 1 82 ? -8.469 -1.821 16.878 1.00 96.81 82 LEU A N 1
ATOM 647 C CA . LEU A 1 82 ? -7.921 -0.546 16.443 1.00 96.81 82 LEU A CA 1
ATOM 648 C C . LEU A 1 82 ? -7.497 0.249 17.681 1.00 96.81 82 LEU A C 1
ATOM 650 O O . LEU A 1 82 ? -8.343 0.734 18.430 1.00 96.81 82 LEU A O 1
ATOM 654 N N . LEU A 1 83 ? -6.185 0.386 17.888 1.00 95.75 83 LEU A N 1
ATOM 655 C CA . LEU A 1 83 ? -5.638 1.275 18.912 1.00 95.75 83 LEU A CA 1
ATOM 656 C C . LEU A 1 83 ? -5.621 2.707 18.374 1.00 95.75 83 LEU A C 1
ATOM 658 O O . LEU A 1 83 ? -4.869 3.027 17.451 1.00 95.75 83 LEU A O 1
ATOM 662 N N . VAL A 1 84 ? -6.428 3.579 18.969 1.00 93.50 84 VAL A N 1
ATOM 663 C CA . VAL A 1 84 ? -6.500 4.995 18.605 1.00 93.50 84 VAL A CA 1
ATOM 664 C C . VAL A 1 84 ? -5.645 5.793 19.579 1.00 93.50 84 VAL A C 1
ATOM 666 O O . VAL A 1 84 ? -5.927 5.839 20.775 1.00 93.50 84 VAL A O 1
ATOM 669 N N . ARG A 1 85 ? -4.602 6.450 19.065 1.00 91.19 85 ARG A N 1
ATOM 670 C CA . ARG A 1 85 ? -3.799 7.412 19.827 1.00 91.19 85 ARG A CA 1
ATOM 671 C C . ARG A 1 85 ? -4.299 8.821 19.540 1.00 91.19 85 ARG A C 1
ATOM 673 O O . ARG A 1 85 ? -4.208 9.294 18.407 1.00 91.19 85 ARG A O 1
ATOM 680 N N . LEU A 1 86 ? -4.790 9.502 20.567 1.00 86.12 86 LEU A N 1
ATOM 681 C CA . LEU A 1 86 ? -5.166 10.905 20.463 1.00 86.12 86 LEU A CA 1
ATOM 682 C C . LEU A 1 86 ? -3.898 11.765 20.397 1.00 86.12 86 LEU A C 1
ATOM 684 O O . LEU A 1 86 ? -2.984 11.558 21.201 1.00 86.12 86 LEU A O 1
ATOM 688 N N . PRO A 1 87 ? -3.807 12.733 19.468 1.00 79.06 87 PRO A N 1
ATOM 689 C CA . PRO A 1 87 ? -2.711 13.688 19.497 1.00 79.06 87 PRO A CA 1
ATOM 690 C C . PRO A 1 87 ? -2.741 14.454 20.827 1.00 79.06 87 PRO A C 1
ATOM 692 O O . PRO A 1 87 ? -3.815 14.723 21.378 1.00 79.06 87 PRO A O 1
ATOM 695 N N . GLY A 1 88 ? -1.555 14.807 21.331 1.00 75.06 88 GLY A N 1
ATOM 696 C CA . GLY A 1 88 ? -1.429 15.735 22.456 1.00 75.06 88 GLY A CA 1
ATOM 697 C C . GLY A 1 88 ? -2.128 17.064 22.153 1.00 75.06 88 GLY A C 1
ATOM 698 O O . GLY A 1 88 ? -2.492 17.342 21.007 1.00 75.06 88 GLY A O 1
ATOM 699 N N . SER A 1 89 ? -2.320 17.893 23.176 1.00 67.06 89 SER A N 1
ATOM 700 C CA . SER A 1 89 ? -2.975 19.211 23.117 1.00 67.06 89 SER A CA 1
ATOM 701 C C . SER A 1 89 ? -2.274 20.262 22.233 1.00 67.06 89 SER A C 1
ATOM 703 O O . SER A 1 89 ? -2.529 21.460 22.371 1.00 67.06 89 SER A O 1
ATOM 705 N N . SER A 1 90 ? -1.443 19.840 21.282 1.00 68.44 90 SER A N 1
ATOM 706 C CA . SER A 1 90 ? -0.812 20.696 20.296 1.00 68.44 90 SER A CA 1
ATOM 707 C C . SER A 1 90 ? -1.869 21.470 19.512 1.00 68.44 90 SER A C 1
ATOM 709 O O . SER A 1 90 ? -2.771 20.910 18.879 1.00 68.44 90 SER A O 1
ATOM 711 N N . ARG A 1 91 ? -1.726 22.798 19.539 1.00 63.94 91 ARG A N 1
ATOM 712 C CA . ARG A 1 91 ? -2.647 23.781 18.945 1.00 63.94 91 ARG A CA 1
ATOM 713 C C . ARG A 1 91 ? -2.990 23.516 17.472 1.00 63.94 91 ARG A C 1
ATOM 715 O O . ARG A 1 91 ? -4.046 23.947 17.023 1.00 63.94 91 ARG A O 1
ATOM 722 N N . ALA A 1 92 ? -2.140 22.803 16.731 1.00 62.00 92 ALA A N 1
ATOM 723 C CA . ALA A 1 92 ? -2.357 22.493 15.318 1.00 62.00 92 ALA A CA 1
ATOM 724 C C . ALA A 1 92 ? -3.422 21.403 15.068 1.00 62.00 92 ALA A C 1
ATOM 726 O O . ALA A 1 92 ? -3.967 21.328 13.970 1.00 62.00 92 ALA A O 1
ATOM 727 N N . ALA A 1 93 ? -3.750 20.574 16.065 1.00 64.00 93 ALA A N 1
ATOM 728 C CA . ALA A 1 93 ? -4.645 19.422 15.899 1.00 64.00 93 ALA A CA 1
ATOM 729 C C . ALA A 1 93 ? -6.106 19.686 16.318 1.00 64.00 93 ALA A C 1
ATOM 731 O O . ALA A 1 93 ? -6.912 18.754 16.333 1.00 64.00 93 ALA A O 1
ATOM 732 N N . GLY A 1 94 ? -6.460 20.929 16.671 1.00 71.69 94 GLY A N 1
ATOM 733 C CA . GLY A 1 94 ? -7.686 21.254 17.415 1.00 71.69 94 GLY A CA 1
ATOM 734 C C . GLY A 1 94 ? -8.982 20.671 16.837 1.00 71.69 94 GLY A C 1
ATOM 735 O O . GLY A 1 94 ? -9.758 20.074 17.579 1.00 71.69 94 GLY A O 1
ATOM 736 N N . GLY A 1 95 ? -9.193 20.777 15.521 1.00 85.88 95 GLY A N 1
ATOM 737 C CA . GLY A 1 95 ? -10.415 20.281 14.874 1.00 85.88 95 GLY A CA 1
ATOM 738 C C . GLY A 1 95 ? -10.523 18.753 14.855 1.00 85.88 95 GLY A C 1
ATOM 739 O O . GLY A 1 95 ? -11.533 18.195 15.279 1.00 85.88 95 GLY A O 1
ATOM 740 N N . LEU A 1 96 ? -9.463 18.067 14.416 1.00 86.12 96 LEU A N 1
ATOM 741 C CA . LEU A 1 96 ? -9.448 16.605 14.325 1.00 86.12 96 LEU A CA 1
ATOM 742 C C . LEU A 1 96 ? -9.498 15.963 15.714 1.00 86.12 96 LEU A C 1
ATOM 744 O O . LEU A 1 96 ? -10.283 15.050 15.940 1.00 86.12 96 LEU A O 1
ATOM 748 N N . ALA A 1 97 ? -8.706 16.461 16.665 1.00 87.00 97 ALA A N 1
ATOM 749 C CA . ALA A 1 97 ? -8.668 15.908 18.015 1.00 87.00 97 ALA A CA 1
ATOM 750 C C . ALA A 1 97 ? -10.021 16.050 18.732 1.00 87.00 97 ALA A C 1
ATOM 752 O O . ALA A 1 97 ? -10.445 15.131 19.429 1.00 87.00 97 ALA A O 1
ATOM 753 N N . ALA A 1 98 ? -10.715 17.182 18.560 1.00 89.31 98 ALA A N 1
ATOM 754 C CA . ALA A 1 98 ? -12.061 17.371 19.100 1.00 89.31 98 ALA A CA 1
ATOM 755 C C . ALA A 1 98 ? -13.072 16.410 18.456 1.00 89.31 98 ALA A C 1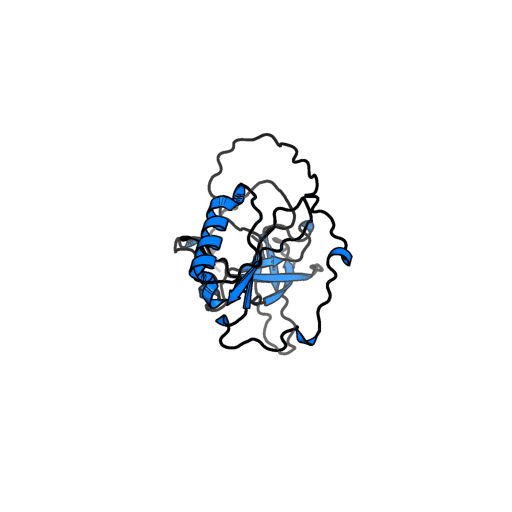
ATOM 757 O O . ALA A 1 98 ? -13.834 15.769 19.177 1.00 89.31 98 ALA A O 1
ATOM 758 N N . HIS A 1 99 ? -13.025 16.253 17.128 1.00 91.31 99 HIS A N 1
ATOM 759 C CA . HIS A 1 99 ? -13.889 15.320 16.405 1.00 91.31 99 HIS A CA 1
ATOM 760 C C . HIS A 1 99 ? -13.677 13.870 16.858 1.00 91.31 99 HIS A C 1
ATOM 762 O O . HIS A 1 99 ? -14.637 13.194 17.215 1.00 91.31 99 HIS A O 1
ATOM 768 N N . VAL A 1 100 ? -12.423 13.412 16.929 1.00 92.00 100 VAL A N 1
ATOM 769 C CA . VAL A 1 100 ? -12.092 12.047 17.364 1.00 92.00 100 VAL A CA 1
ATOM 770 C C . VAL A 1 100 ? -12.539 11.818 18.811 1.00 92.00 100 VAL A C 1
ATOM 772 O O . VAL A 1 100 ? -13.129 10.784 19.098 1.00 92.00 100 VAL A O 1
ATOM 775 N N . ARG A 1 101 ? -12.347 12.781 19.726 1.00 90.75 101 ARG A N 1
ATOM 776 C CA . ARG A 1 101 ? -12.857 12.666 21.109 1.00 90.75 101 ARG A CA 1
ATOM 777 C C . ARG A 1 101 ? -14.382 12.573 21.160 1.00 90.75 101 ARG A C 1
ATOM 779 O O . ARG A 1 101 ? -14.907 11.763 21.917 1.00 90.75 101 ARG A O 1
ATOM 786 N N . GLN A 1 102 ? -15.086 13.367 20.354 1.00 92.56 102 GLN A N 1
ATOM 787 C CA . GLN A 1 102 ? -16.544 13.303 20.258 1.00 92.56 102 GLN A CA 1
ATOM 788 C C . GLN A 1 102 ? -17.011 11.947 19.708 1.00 92.56 102 GLN A C 1
ATOM 790 O O . GLN A 1 102 ? -17.945 11.363 20.253 1.00 92.56 102 GLN A O 1
ATOM 795 N N . ALA A 1 103 ? -16.346 11.430 18.674 1.00 92.88 103 ALA A N 1
ATOM 796 C CA . ALA A 1 103 ? -16.637 10.123 18.094 1.00 92.88 103 ALA A CA 1
ATOM 797 C C . ALA A 1 103 ? -16.383 8.981 19.090 1.00 92.88 103 ALA A C 1
ATOM 799 O O . ALA A 1 103 ? -17.231 8.110 19.260 1.00 92.88 103 ALA A O 1
ATOM 800 N N . LEU A 1 104 ? -15.263 9.026 19.818 1.00 92.44 104 LEU A N 1
ATOM 801 C CA . LEU A 1 104 ? -14.950 8.067 20.880 1.00 92.44 104 LEU A CA 1
ATOM 802 C C . LEU A 1 104 ? -15.995 8.090 22.002 1.00 92.44 104 LEU A C 1
ATOM 804 O O . LEU A 1 104 ? -16.429 7.030 22.453 1.00 92.44 104 LEU A O 1
ATOM 808 N N . ALA A 1 105 ? -16.432 9.283 22.419 1.00 91.56 105 ALA A N 1
ATOM 809 C CA . ALA A 1 105 ? -17.486 9.439 23.418 1.00 91.56 105 ALA A CA 1
ATOM 810 C C . ALA A 1 105 ? -18.832 8.879 22.926 1.00 91.56 105 ALA A C 1
ATOM 812 O O . ALA A 1 105 ? -19.524 8.201 23.682 1.00 91.56 105 ALA A O 1
ATOM 813 N N . ALA A 1 106 ? -19.182 9.108 21.656 1.00 93.31 106 ALA A N 1
ATOM 814 C CA . ALA A 1 106 ? -20.398 8.568 21.046 1.00 93.31 106 ALA A CA 1
ATOM 815 C C . ALA A 1 106 ? -20.364 7.034 20.912 1.00 93.31 106 ALA A C 1
ATOM 817 O O . ALA A 1 106 ? -21.387 6.381 21.104 1.00 93.31 106 ALA A O 1
ATOM 818 N N . ALA A 1 107 ? -19.190 6.459 20.639 1.00 90.94 107 ALA A N 1
ATOM 819 C CA . ALA A 1 107 ? -18.985 5.014 20.544 1.00 90.94 107 ALA A CA 1
ATOM 820 C C . ALA A 1 107 ? -18.889 4.311 21.915 1.00 90.94 107 ALA A C 1
ATOM 822 O O . ALA A 1 107 ? -18.799 3.085 21.971 1.00 90.94 107 ALA A O 1
ATOM 823 N N . GLY A 1 108 ? -18.873 5.061 23.026 1.00 90.81 108 GLY A N 1
ATOM 824 C CA . GLY A 1 108 ? -18.668 4.502 24.366 1.00 90.81 108 GLY A CA 1
ATOM 825 C C . GLY A 1 108 ? -17.284 3.868 24.552 1.00 90.81 108 GLY A C 1
ATOM 826 O O . GLY A 1 108 ? -17.121 2.967 25.379 1.00 90.81 108 GLY A O 1
ATOM 827 N N . ALA A 1 109 ? -16.290 4.303 23.770 1.00 87.88 109 ALA A N 1
ATOM 828 C CA . ALA A 1 109 ? -14.940 3.763 23.834 1.00 87.88 109 ALA A CA 1
ATOM 829 C C . ALA A 1 109 ? -14.289 4.118 25.180 1.00 87.88 109 ALA A C 1
ATOM 831 O O . ALA A 1 109 ? -14.326 5.263 25.633 1.00 87.88 109 ALA A O 1
ATOM 832 N N . ARG A 1 110 ? -13.666 3.126 25.825 1.00 81.12 110 ARG A N 1
ATOM 833 C CA . ARG A 1 110 ? -12.944 3.334 27.085 1.00 81.12 110 ARG A CA 1
ATOM 834 C C . ARG A 1 110 ? -11.641 4.075 26.795 1.00 81.12 110 ARG A C 1
ATOM 836 O O . ARG A 1 110 ? -10.724 3.502 26.214 1.00 81.12 110 ARG A O 1
ATOM 843 N N . THR A 1 111 ? -11.561 5.335 27.207 1.00 80.62 111 THR A N 1
ATOM 844 C CA . THR A 1 111 ? -10.325 6.119 27.182 1.00 80.62 111 THR A CA 1
ATOM 845 C C . THR A 1 111 ? -9.558 5.891 28.477 1.00 80.62 111 THR A C 1
ATOM 847 O O . THR A 1 111 ? -10.060 6.199 29.559 1.00 80.62 111 THR A O 1
ATOM 850 N N . THR A 1 112 ? -8.341 5.364 28.387 1.00 75.06 112 THR A N 1
ATOM 851 C CA . THR A 1 112 ? -7.428 5.311 29.532 1.00 75.06 112 THR A CA 1
ATOM 852 C C . THR A 1 112 ? -6.654 6.620 29.573 1.00 75.06 112 THR A C 1
ATOM 854 O O . THR A 1 112 ? -5.657 6.792 28.870 1.00 75.06 112 THR A O 1
ATOM 857 N N . GLU A 1 113 ? -7.133 7.575 30.364 1.00 67.69 113 GLU A N 1
ATOM 858 C CA . GLU A 1 113 ? -6.309 8.716 30.751 1.00 67.69 113 GLU A CA 1
ATOM 859 C C . GLU A 1 113 ? -5.313 8.218 31.797 1.00 67.69 113 GLU A C 1
ATOM 861 O O . GLU A 1 113 ? -5.634 8.099 32.977 1.00 67.69 113 GLU A O 1
ATOM 866 N N . GLU A 1 114 ? -4.114 7.832 31.364 1.00 58.94 114 GLU A N 1
ATOM 867 C CA . GLU A 1 114 ? -3.081 7.427 32.310 1.00 58.94 114 GLU A CA 1
ATOM 868 C C . GLU A 1 114 ? -2.675 8.629 33.176 1.00 58.94 114 GLU A C 1
ATOM 870 O O . GLU A 1 114 ? -2.071 9.616 32.733 1.00 58.94 114 GLU A O 1
ATOM 875 N N . THR A 1 115 ? -2.983 8.536 34.466 1.00 54.53 115 THR A N 1
ATOM 876 C CA . THR A 1 115 ? -2.548 9.455 35.523 1.00 54.53 115 THR A CA 1
ATOM 877 C C . THR A 1 115 ? -1.048 9.284 35.826 1.00 54.53 115 THR A C 1
ATOM 879 O O . THR A 1 115 ? -0.649 9.200 36.976 1.00 54.53 115 THR A O 1
ATOM 882 N N . GLY A 1 116 ? -0.195 9.198 34.799 1.00 52.81 116 GLY A N 1
ATOM 883 C CA . GLY A 1 116 ? 1.260 9.121 34.957 1.00 52.81 116 GLY A CA 1
ATOM 884 C C . GLY A 1 116 ? 1.879 10.498 35.218 1.00 52.81 116 GLY A C 1
ATOM 885 O O . GLY A 1 116 ? 1.626 11.441 34.463 1.00 52.81 116 GLY A O 1
ATOM 886 N N . ASP A 1 117 ? 2.683 10.609 36.273 1.00 49.59 117 ASP A N 1
ATOM 887 C CA . ASP A 1 117 ? 3.352 11.824 36.773 1.00 49.59 117 ASP A CA 1
ATOM 888 C C . ASP A 1 117 ? 4.612 12.229 35.971 1.00 49.59 117 ASP A C 1
ATOM 890 O O . ASP A 1 117 ? 5.621 12.658 36.531 1.00 49.59 117 ASP A O 1
ATOM 894 N N . ILE A 1 118 ? 4.593 12.117 34.637 1.00 52.16 118 ILE A N 1
ATOM 895 C CA . ILE A 1 118 ? 5.732 12.523 33.791 1.00 52.16 118 ILE A CA 1
ATOM 896 C C . ILE A 1 118 ? 5.450 13.914 33.206 1.00 52.16 118 ILE A C 1
ATOM 898 O O . ILE A 1 118 ? 4.801 14.082 32.175 1.00 52.16 118 ILE A O 1
ATOM 902 N N . ALA A 1 119 ? 5.917 14.926 33.932 1.00 51.75 119 ALA A N 1
ATOM 903 C CA . ALA A 1 119 ? 5.530 16.335 33.868 1.00 51.75 119 ALA A CA 1
ATOM 904 C C . ALA A 1 119 ? 5.941 17.153 32.615 1.00 51.75 119 ALA A C 1
ATOM 906 O O . ALA A 1 119 ? 6.168 18.355 32.738 1.00 51.75 119 ALA A O 1
ATOM 907 N N . SER A 1 120 ? 6.033 16.589 31.404 1.00 49.91 120 SER A N 1
ATOM 908 C CA . SER A 1 120 ? 6.380 17.424 30.227 1.00 49.91 120 SER A CA 1
ATOM 909 C C . SER A 1 120 ? 5.924 16.953 28.844 1.00 49.91 120 SER A C 1
ATOM 911 O O . SER A 1 120 ? 6.125 17.683 27.875 1.00 49.91 120 SER A O 1
ATOM 913 N N . CYS A 1 121 ? 5.260 15.804 28.714 1.00 45.91 121 CYS A N 1
ATOM 914 C CA . CYS A 1 121 ? 4.623 15.410 27.456 1.00 45.91 121 CYS A CA 1
ATOM 915 C C . CYS A 1 121 ? 3.106 15.495 27.619 1.00 45.91 121 CYS A C 1
ATOM 917 O O . CYS A 1 121 ? 2.536 14.807 28.462 1.00 45.91 121 CYS A O 1
ATOM 919 N N . GLU A 1 122 ? 2.455 16.358 26.834 1.00 57.19 122 GLU A N 1
ATOM 920 C CA . GLU A 1 122 ? 0.994 16.456 26.748 1.00 57.19 122 GLU A CA 1
ATOM 921 C C . GLU A 1 122 ? 0.398 15.047 26.632 1.00 57.19 122 GLU A C 1
ATOM 923 O O . GLU A 1 122 ? 0.649 14.353 25.645 1.00 57.19 122 GLU A O 1
ATOM 928 N N . LYS A 1 123 ? -0.322 14.598 27.668 1.00 60.81 123 LYS A N 1
ATOM 929 C CA . LYS A 1 123 ? -0.788 13.213 27.803 1.00 60.81 123 LYS A CA 1
ATOM 930 C C . LYS A 1 123 ? -1.640 12.823 26.597 1.00 60.81 123 LYS A C 1
ATOM 932 O O . LYS A 1 123 ? -2.805 13.199 26.489 1.00 60.81 123 LYS A O 1
ATOM 937 N N . ALA A 1 124 ? -1.042 12.086 25.669 1.00 68.75 124 ALA A N 1
ATOM 938 C CA . ALA A 1 124 ? -1.756 11.470 24.567 1.00 68.75 124 ALA A CA 1
ATOM 939 C C . ALA A 1 124 ? -2.645 10.366 25.152 1.00 68.75 124 ALA A C 1
ATOM 941 O O . ALA A 1 124 ? -2.136 9.410 25.730 1.00 68.75 124 ALA A O 1
ATOM 942 N N . GLY A 1 125 ? -3.964 10.516 25.038 1.00 84.12 125 GLY A N 1
ATOM 943 C CA . GLY A 1 125 ? -4.905 9.470 25.433 1.00 84.12 125 GLY A CA 1
ATOM 944 C C . GLY A 1 125 ? -4.876 8.302 24.448 1.00 84.12 125 GLY A C 1
ATOM 945 O O . GLY A 1 125 ? -4.674 8.501 23.245 1.00 84.12 125 GLY A O 1
ATOM 946 N N . PHE A 1 126 ? -5.117 7.095 24.951 1.00 89.88 126 PHE A N 1
ATOM 947 C CA . PHE A 1 126 ? -5.327 5.903 24.134 1.00 89.88 126 PHE A CA 1
ATOM 948 C C . PHE A 1 126 ? -6.780 5.435 24.249 1.00 89.88 126 PHE A C 1
ATOM 950 O O . PHE A 1 126 ? -7.397 5.554 25.311 1.00 89.88 126 PHE A O 1
ATOM 957 N N . ALA A 1 127 ? -7.320 4.905 23.154 1.00 91.81 127 ALA A N 1
ATOM 958 C CA . ALA A 1 127 ? -8.625 4.259 23.124 1.00 91.81 127 ALA A CA 1
ATOM 959 C C . ALA A 1 127 ? -8.568 2.941 22.345 1.00 91.81 127 ALA A C 1
ATOM 961 O O . ALA A 1 127 ? -7.865 2.825 21.339 1.00 91.81 127 ALA A O 1
ATOM 962 N N . ASP A 1 128 ? -9.322 1.956 22.826 1.00 94.69 128 ASP A N 1
ATOM 963 C CA . ASP A 1 128 ? -9.450 0.626 22.227 1.00 94.69 128 ASP A CA 1
ATOM 964 C C . ASP A 1 128 ? -10.781 0.528 21.474 1.00 94.69 128 ASP A C 1
ATOM 966 O O . ASP A 1 128 ? -11.848 0.709 22.065 1.00 94.69 128 ASP A O 1
ATOM 970 N N . MET A 1 129 ? -10.714 0.265 20.170 1.00 95.62 129 MET A N 1
ATOM 971 C CA . MET A 1 129 ? -11.868 0.169 19.270 1.00 95.62 129 MET A CA 1
ATOM 972 C C . MET A 1 129 ? -11.740 -1.033 18.331 1.00 95.62 129 MET A C 1
ATOM 974 O O . MET A 1 129 ? -10.791 -1.812 18.433 1.00 95.62 129 MET A O 1
ATOM 978 N N . HIS A 1 130 ? -12.681 -1.191 17.399 1.00 96.94 130 HIS A N 1
ATOM 979 C CA . HIS A 1 130 ? -12.560 -2.136 16.290 1.00 96.94 130 HIS A CA 1
ATOM 980 C C . HIS A 1 130 ? -12.397 -1.386 14.965 1.00 96.94 130 HIS A C 1
ATOM 982 O O . HIS A 1 130 ? -12.792 -0.229 14.826 1.00 96.94 130 HIS A O 1
ATOM 988 N N . PHE A 1 131 ? -11.817 -2.040 13.960 1.00 97.62 131 PHE A N 1
ATOM 989 C CA . PHE A 1 131 ? -11.548 -1.410 12.666 1.00 97.62 131 PHE A CA 1
ATOM 990 C C . PHE A 1 131 ? -12.828 -0.956 11.943 1.00 97.62 131 PHE A C 1
ATOM 992 O O . PHE A 1 131 ? -12.821 0.069 11.265 1.00 97.62 131 PHE A O 1
ATOM 999 N N . ARG A 1 132 ? -13.954 -1.654 12.145 1.00 97.50 132 ARG A N 1
ATOM 1000 C CA . ARG A 1 132 ? -15.284 -1.225 11.667 1.00 97.50 132 ARG A CA 1
ATOM 1001 C C . ARG A 1 132 ? -15.724 0.156 12.165 1.00 97.50 132 ARG A C 1
ATOM 1003 O O . ARG A 1 132 ? -16.529 0.807 11.505 1.00 97.50 132 ARG A O 1
ATOM 1010 N N . ASP A 1 133 ? -15.177 0.623 13.286 1.00 96.69 133 ASP A N 1
ATOM 1011 C CA . ASP A 1 133 ? -15.506 1.928 13.862 1.00 96.69 133 ASP A CA 1
ATOM 1012 C C . ASP A 1 133 ? -14.689 3.072 13.239 1.00 96.69 133 ASP A C 1
ATOM 1014 O O . ASP A 1 133 ? -14.975 4.241 13.494 1.00 96.69 133 ASP A O 1
ATOM 1018 N N . LEU A 1 134 ? -13.702 2.767 12.381 1.00 96.25 134 LEU A N 1
ATOM 1019 C CA . LEU A 1 134 ? -12.807 3.755 11.767 1.00 96.25 134 LEU A CA 1
ATOM 1020 C C . LEU A 1 134 ? -13.569 4.890 11.073 1.00 96.25 134 LEU A C 1
ATOM 1022 O O . LEU A 1 134 ? -13.178 6.048 11.187 1.00 96.25 134 LEU A O 1
ATOM 1026 N N . ALA A 1 135 ? -14.672 4.577 10.390 1.00 95.75 135 ALA A N 1
ATOM 1027 C CA . ALA A 1 135 ? -15.474 5.572 9.679 1.00 95.75 135 ALA A CA 1
ATOM 1028 C C . ALA A 1 135 ? -16.053 6.655 10.608 1.00 95.75 135 ALA A C 1
ATOM 1030 O O . ALA A 1 135 ? -16.243 7.784 10.170 1.00 95.75 135 ALA A O 1
ATOM 1031 N N . GLN A 1 136 ? -16.297 6.334 11.883 1.00 95.19 136 GLN A N 1
ATOM 1032 C CA . GLN A 1 136 ? -16.815 7.283 12.873 1.00 95.19 136 GLN A CA 1
ATOM 1033 C C . GLN A 1 136 ? -15.733 8.257 13.356 1.00 95.19 136 GLN A C 1
ATOM 1035 O O . GLN A 1 136 ? -16.055 9.345 13.819 1.00 95.19 136 GLN A O 1
ATOM 1040 N N . LEU A 1 137 ? -14.456 7.871 13.256 1.00 95.06 137 LEU A N 1
ATOM 1041 C CA . LEU A 1 137 ? -13.314 8.674 13.707 1.00 95.06 137 LEU A CA 1
ATOM 1042 C C . LEU A 1 137 ? -12.853 9.700 12.668 1.00 95.06 137 LEU A C 1
ATOM 1044 O O . LEU A 1 137 ? -12.072 10.596 12.994 1.00 95.06 137 LEU A O 1
ATOM 1048 N N . LEU A 1 138 ? -13.277 9.544 11.415 1.00 95.12 138 LEU A N 1
ATOM 1049 C CA . LEU A 1 138 ? -12.850 10.388 10.310 1.00 95.12 138 LEU A CA 1
ATOM 1050 C C . LEU A 1 138 ? -13.789 11.592 10.177 1.00 95.12 138 LEU A C 1
ATOM 1052 O O . LEU A 1 138 ? -14.984 11.403 9.939 1.00 95.12 138 LEU A O 1
ATOM 1056 N N . PRO A 1 139 ? -13.265 12.832 10.235 1.00 93.38 139 PRO A N 1
ATOM 1057 C CA . PRO A 1 139 ? -14.054 14.009 9.914 1.00 93.38 139 PRO A CA 1
ATOM 1058 C C . PRO A 1 139 ? -14.693 13.911 8.523 1.00 93.38 139 PRO A C 1
ATOM 1060 O O . PRO A 1 139 ? -14.132 13.264 7.626 1.00 93.38 139 PRO A O 1
ATOM 1063 N N . PRO A 1 140 ? -15.813 14.615 8.288 1.00 92.56 140 PRO A N 1
ATOM 1064 C CA . PRO A 1 140 ? -16.366 14.733 6.946 1.00 92.56 140 PRO A CA 1
ATOM 1065 C C . PRO A 1 140 ? -15.311 15.293 5.980 1.00 92.56 140 PRO A C 1
ATOM 1067 O O . PRO A 1 140 ? -14.522 16.163 6.347 1.00 92.56 140 PRO A O 1
ATOM 1070 N N . ASN A 1 141 ? -15.317 14.803 4.738 1.00 92.94 141 ASN A N 1
ATOM 1071 C CA . ASN A 1 141 ? -14.348 15.147 3.684 1.00 92.94 141 ASN A CA 1
ATOM 1072 C C . ASN A 1 141 ? -12.900 14.688 3.950 1.00 92.94 141 ASN A C 1
ATOM 1074 O O . ASN A 1 141 ? -11.964 15.202 3.338 1.00 92.94 141 ASN A O 1
ATOM 1078 N N . SER A 1 142 ? -12.694 13.716 4.840 1.00 93.25 142 SER A N 1
ATOM 1079 C CA . SER A 1 142 ? -11.387 13.069 4.983 1.00 93.25 142 SER A CA 1
ATOM 1080 C C . SER A 1 142 ? -11.062 12.212 3.759 1.00 93.25 142 SER A C 1
ATOM 1082 O O . SER A 1 142 ? -11.905 11.463 3.269 1.00 93.25 142 SER A O 1
ATOM 1084 N N . HIS A 1 143 ? -9.814 12.278 3.298 1.00 94.31 143 HIS A N 1
ATOM 1085 C CA . HIS A 1 143 ? -9.313 11.438 2.214 1.00 94.31 143 HIS A CA 1
ATOM 1086 C C . HIS A 1 143 ? -8.499 10.277 2.783 1.00 94.31 143 HIS A C 1
ATOM 1088 O O . HIS A 1 143 ? -7.480 10.488 3.439 1.00 94.31 143 HIS A O 1
ATOM 1094 N N . LEU A 1 144 ? -8.933 9.049 2.503 1.00 95.06 144 LEU A N 1
ATOM 1095 C CA . LEU A 1 144 ? -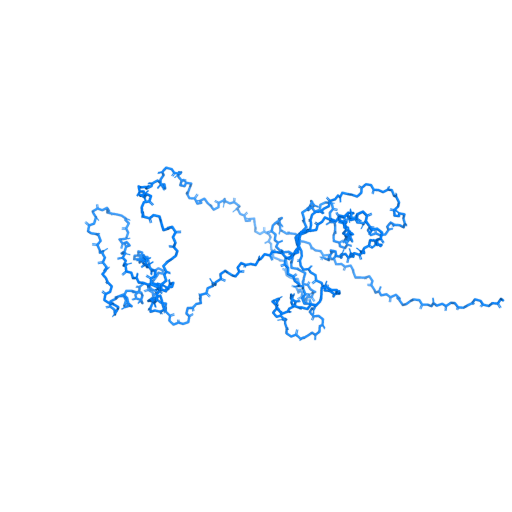8.151 7.850 2.781 1.00 95.06 144 LEU A CA 1
ATOM 1096 C C . LEU A 1 144 ? -7.317 7.501 1.552 1.00 95.06 144 LEU A C 1
ATOM 1098 O O . LEU A 1 144 ? -7.854 7.261 0.473 1.00 95.06 144 LEU A O 1
ATOM 1102 N N . ILE A 1 145 ? -5.999 7.489 1.724 1.00 93.69 145 ILE A N 1
ATOM 1103 C CA . ILE A 1 145 ? -5.059 7.099 0.676 1.00 93.69 145 ILE A CA 1
ATOM 1104 C C . ILE A 1 145 ? -4.675 5.646 0.931 1.00 93.69 145 ILE A C 1
ATOM 1106 O O . ILE A 1 145 ? -3.986 5.340 1.903 1.00 93.69 145 ILE A O 1
ATOM 1110 N N . PHE A 1 146 ? -5.127 4.753 0.056 1.00 92.62 146 PHE A N 1
ATOM 1111 C CA . PHE A 1 146 ? -4.786 3.337 0.117 1.00 92.62 146 PHE A CA 1
ATOM 1112 C C . PHE A 1 146 ? -3.603 3.040 -0.800 1.00 92.62 146 PHE A C 1
ATOM 1114 O O . PHE A 1 146 ? -3.531 3.531 -1.926 1.00 92.62 146 PHE A O 1
ATOM 1121 N N . ASN A 1 147 ? -2.670 2.221 -0.317 1.00 91.62 147 ASN A N 1
ATOM 1122 C CA . ASN A 1 147 ? -1.592 1.712 -1.150 1.00 91.62 147 ASN A CA 1
ATOM 1123 C C . ASN A 1 147 ? -2.075 0.482 -1.929 1.00 91.62 147 ASN A C 1
ATOM 1125 O O . ASN A 1 147 ? -2.185 -0.609 -1.369 1.00 91.62 147 ASN A O 1
ATOM 1129 N N . GLU A 1 148 ? -2.307 0.643 -3.228 1.00 87.06 148 GLU A N 1
ATOM 1130 C CA . GLU A 1 148 ? -2.530 -0.476 -4.141 1.00 87.06 148 GLU A CA 1
ATOM 1131 C C . GLU A 1 148 ? -1.192 -1.020 -4.645 1.00 87.06 148 GLU A C 1
ATOM 1133 O O . GLU A 1 148 ? -0.642 -0.569 -5.652 1.00 87.06 148 GLU A O 1
ATOM 1138 N N . SER A 1 149 ? -0.652 -2.013 -3.937 1.00 84.12 149 SER A N 1
ATOM 1139 C CA . SER A 1 149 ? 0.578 -2.678 -4.370 1.00 84.12 149 SER A CA 1
ATOM 1140 C C . SER A 1 149 ? 0.317 -3.528 -5.612 1.00 84.12 149 SER A C 1
ATOM 1142 O O . SER A 1 149 ? -0.521 -4.428 -5.597 1.00 84.12 149 SER A O 1
ATOM 1144 N N . ARG A 1 150 ? 1.071 -3.268 -6.683 1.00 81.75 150 ARG A N 1
ATOM 1145 C CA . ARG A 1 150 ? 1.052 -4.054 -7.921 1.00 81.75 150 ARG A CA 1
ATOM 1146 C C . ARG A 1 150 ? 2.444 -4.607 -8.185 1.00 81.75 150 ARG A C 1
ATOM 1148 O O . ARG A 1 150 ? 3.444 -3.926 -7.964 1.00 81.75 150 ARG A O 1
ATOM 1155 N N . VAL A 1 151 ? 2.512 -5.851 -8.650 1.00 80.06 151 VAL A N 1
ATOM 1156 C CA . VAL A 1 151 ? 3.775 -6.434 -9.110 1.00 80.06 151 VAL A CA 1
ATOM 1157 C C . VAL A 1 151 ? 4.122 -5.793 -10.450 1.00 80.06 151 VAL A C 1
ATOM 1159 O O . VAL A 1 151 ? 3.279 -5.725 -11.343 1.00 80.06 151 VAL A O 1
ATOM 1162 N N . PHE A 1 152 ? 5.354 -5.304 -10.584 1.00 73.12 152 PHE A N 1
ATOM 1163 C CA . PHE A 1 152 ? 5.831 -4.738 -11.842 1.00 73.12 152 PHE A CA 1
ATOM 1164 C C . PHE A 1 152 ? 5.752 -5.772 -12.962 1.00 73.12 152 PHE A C 1
ATOM 1166 O O . PHE A 1 152 ? 6.187 -6.912 -12.793 1.00 73.12 152 PHE A O 1
ATOM 1173 N N . ALA A 1 153 ? 5.215 -5.349 -14.107 1.00 68.06 153 ALA A N 1
ATOM 1174 C CA . ALA A 1 153 ? 4.859 -6.248 -15.199 1.00 68.06 153 ALA A CA 1
ATOM 1175 C C . ALA A 1 153 ? 6.068 -7.006 -15.766 1.00 68.06 153 ALA A C 1
ATOM 1177 O O . ALA A 1 153 ? 5.948 -8.176 -16.122 1.00 68.06 153 ALA A O 1
ATOM 1178 N N . ALA A 1 154 ? 7.240 -6.362 -15.837 1.00 83.94 154 ALA A N 1
ATOM 1179 C CA . ALA A 1 154 ? 8.450 -7.017 -16.312 1.00 83.94 154 ALA A CA 1
ATOM 1180 C C . ALA A 1 154 ? 9.738 -6.331 -15.846 1.00 83.94 154 ALA A C 1
ATOM 1182 O O . ALA A 1 154 ? 9.831 -5.105 -15.733 1.00 83.94 154 ALA A O 1
ATOM 1183 N N . ARG A 1 155 ? 10.768 -7.161 -15.665 1.00 90.06 155 ARG A N 1
ATOM 1184 C CA . ARG A 1 155 ? 12.167 -6.760 -15.520 1.00 90.06 155 ARG A CA 1
ATOM 1185 C C . ARG A 1 155 ? 12.924 -7.245 -16.750 1.00 90.06 155 ARG A C 1
ATOM 1187 O O . ARG A 1 155 ? 13.069 -8.449 -16.951 1.00 90.06 155 ARG A O 1
ATOM 1194 N N . LEU A 1 156 ? 13.401 -6.313 -17.563 1.00 90.88 156 LEU A N 1
ATOM 1195 C CA . LEU A 1 156 ? 14.078 -6.594 -18.822 1.00 90.88 156 LEU A CA 1
ATOM 1196 C C . LEU A 1 156 ? 15.580 -6.334 -18.696 1.00 90.88 156 LEU A C 1
ATOM 1198 O O . LEU A 1 156 ? 16.027 -5.454 -17.956 1.00 90.88 156 LEU A O 1
ATOM 1202 N N . ARG A 1 157 ? 16.366 -7.097 -19.457 1.00 90.31 157 ARG A N 1
ATOM 1203 C CA . ARG A 1 157 ? 17.768 -6.780 -19.742 1.00 90.31 157 ARG A CA 1
ATOM 1204 C C . ARG A 1 157 ? 17.843 -6.257 -21.166 1.00 90.31 157 ARG A C 1
ATOM 1206 O O . ARG A 1 157 ? 17.379 -6.923 -22.088 1.00 90.31 157 ARG A O 1
ATOM 1213 N N . ALA A 1 158 ? 18.418 -5.081 -21.343 1.00 90.44 158 ALA A N 1
ATOM 1214 C CA . ALA A 1 158 ? 18.563 -4.455 -22.645 1.00 90.44 158 ALA A CA 1
ATOM 1215 C C . ALA A 1 158 ? 20.021 -4.085 -22.915 1.00 90.44 158 ALA A C 1
ATOM 1217 O O . ALA A 1 158 ? 20.827 -3.933 -21.998 1.00 90.44 158 ALA A O 1
ATOM 1218 N N . GLN A 1 159 ? 20.355 -3.947 -24.189 1.00 89.12 159 GLN A N 1
ATOM 1219 C CA . GLN A 1 159 ? 21.596 -3.351 -24.657 1.00 89.12 159 GLN A CA 1
ATOM 1220 C C . GLN A 1 159 ? 21.304 -1.967 -25.216 1.00 89.12 159 GLN A C 1
ATOM 1222 O O . GLN A 1 159 ? 20.306 -1.748 -25.904 1.00 89.12 159 GLN A O 1
ATOM 1227 N N . MET A 1 160 ? 22.184 -1.028 -24.902 1.00 85.56 160 MET A N 1
ATOM 1228 C CA . MET A 1 160 ? 22.078 0.343 -25.380 1.00 85.56 160 MET A CA 1
ATOM 1229 C C . MET A 1 160 ? 22.624 0.439 -26.796 1.00 85.56 160 MET A C 1
ATOM 1231 O O . MET A 1 160 ? 23.768 0.059 -27.029 1.00 85.56 160 MET A O 1
ATOM 1235 N N . VAL A 1 161 ? 21.841 0.973 -27.728 1.00 82.62 161 VAL A N 1
ATOM 1236 C CA . VAL A 1 161 ? 22.274 1.185 -29.110 1.00 82.62 161 VAL A CA 1
ATOM 1237 C C . VAL A 1 161 ? 22.464 2.686 -29.342 1.00 82.62 161 VAL A C 1
ATOM 1239 O O . VAL A 1 161 ? 21.488 3.438 -29.255 1.00 82.62 161 VAL A O 1
ATOM 1242 N N . PRO A 1 162 ? 23.696 3.148 -29.637 1.00 76.44 162 PRO A N 1
ATOM 1243 C CA . PRO A 1 162 ? 23.951 4.548 -29.946 1.00 76.44 162 PRO A CA 1
ATOM 1244 C C . PRO A 1 162 ? 23.144 4.991 -31.168 1.00 76.44 162 PRO A C 1
ATOM 1246 O O . PRO A 1 162 ? 23.158 4.333 -32.213 1.00 76.44 162 PRO A O 1
ATOM 1249 N N . VAL A 1 163 ? 22.467 6.131 -31.051 1.00 74.94 163 VAL A N 1
ATOM 1250 C CA . VAL A 1 163 ? 21.739 6.737 -32.168 1.00 74.94 163 VAL A CA 1
ATOM 1251 C C . VAL A 1 163 ? 22.749 7.184 -33.227 1.00 74.94 163 VAL A C 1
ATOM 1253 O O . VAL A 1 163 ? 23.681 7.922 -32.926 1.00 74.94 163 VAL A O 1
ATOM 1256 N N . GLY A 1 164 ? 22.575 6.734 -34.472 1.00 75.25 164 GLY A N 1
ATOM 1257 C CA . GLY A 1 164 ? 23.384 7.186 -35.609 1.00 75.25 164 GLY A CA 1
ATOM 1258 C C . GLY A 1 164 ? 24.630 6.357 -35.936 1.00 75.25 164 GLY A C 1
ATOM 1259 O O . GLY A 1 164 ? 25.372 6.754 -36.829 1.00 75.25 164 GLY A O 1
ATOM 1260 N N . SER A 1 165 ? 24.864 5.206 -35.291 1.00 66.50 165 SER A N 1
ATOM 1261 C CA . SER A 1 165 ? 25.926 4.283 -35.725 1.00 66.50 165 SER A CA 1
ATOM 1262 C C . SER A 1 165 ? 25.406 3.317 -36.805 1.00 66.50 165 SER A C 1
ATOM 1264 O O . SER A 1 165 ? 24.607 2.430 -36.490 1.00 66.50 165 SER A O 1
ATOM 1266 N N . PRO A 1 166 ? 25.831 3.440 -38.080 1.00 68.12 166 PRO A N 1
ATOM 1267 C CA . PRO A 1 166 ? 25.390 2.543 -39.151 1.00 68.12 166 PRO A CA 1
ATOM 1268 C C . PRO A 1 166 ? 25.982 1.129 -39.025 1.00 68.12 166 PRO A C 1
ATOM 1270 O O . PRO A 1 166 ? 25.429 0.182 -39.584 1.00 68.12 166 PRO A O 1
ATOM 1273 N N . ASN A 1 167 ? 27.071 0.958 -38.265 1.00 65.88 167 ASN A N 1
ATOM 1274 C CA . ASN A 1 167 ? 27.733 -0.331 -38.079 1.00 65.88 167 ASN A CA 1
ATOM 1275 C C . ASN A 1 167 ? 27.285 -1.002 -36.775 1.00 65.88 167 ASN A C 1
ATOM 1277 O O . ASN A 1 167 ? 27.820 -0.748 -35.697 1.00 65.88 167 ASN A O 1
ATOM 1281 N N . ARG A 1 168 ? 26.315 -1.916 -36.896 1.00 60.47 168 ARG A N 1
ATOM 1282 C CA . ARG A 1 168 ? 25.742 -2.700 -35.784 1.00 60.47 168 ARG A CA 1
ATOM 1283 C C . ARG A 1 168 ? 26.680 -3.763 -35.192 1.00 60.47 168 ARG A C 1
ATOM 1285 O O . ARG A 1 168 ? 26.311 -4.398 -34.213 1.00 60.47 168 ARG A O 1
ATOM 1292 N N . GLN A 1 169 ? 27.845 -4.016 -35.790 1.00 60.25 169 GLN A N 1
ATOM 1293 C CA . GLN A 1 169 ? 28.537 -5.296 -35.596 1.00 60.25 169 GLN A CA 1
ATOM 1294 C C . GLN A 1 169 ? 29.620 -5.355 -34.515 1.00 60.25 169 GLN A C 1
ATOM 1296 O O . GLN A 1 169 ? 30.033 -6.463 -34.197 1.00 60.25 169 GLN A O 1
ATOM 1301 N N . SER A 1 170 ? 30.092 -4.258 -33.913 1.00 54.59 170 SER A N 1
ATOM 1302 C CA . SER A 1 170 ? 31.192 -4.407 -32.944 1.00 54.59 170 SER A CA 1
ATOM 1303 C C . SER A 1 170 ? 31.369 -3.233 -31.987 1.00 54.59 170 SER A C 1
ATOM 1305 O O . SER A 1 170 ? 32.402 -2.566 -31.995 1.00 54.59 170 SER A O 1
ATOM 1307 N N . MET A 1 171 ? 30.396 -3.000 -31.109 1.00 60.06 171 MET A N 1
ATOM 1308 C CA . MET A 1 171 ? 30.699 -2.339 -29.840 1.00 60.06 171 MET A CA 1
ATOM 1309 C C . MET A 1 171 ? 30.082 -3.130 -28.696 1.00 60.06 171 MET A C 1
ATOM 1311 O O . MET A 1 171 ? 28.919 -3.516 -28.753 1.00 60.06 171 MET A O 1
ATOM 1315 N N . HIS A 1 172 ? 30.887 -3.396 -27.668 1.00 63.44 172 HIS A N 1
ATOM 1316 C CA . HIS A 1 172 ? 30.447 -3.994 -26.414 1.00 63.44 172 HIS A CA 1
ATOM 1317 C C . HIS A 1 172 ? 29.478 -3.033 -25.724 1.00 63.44 172 HIS A C 1
ATOM 1319 O O . HIS A 1 172 ? 29.873 -2.172 -24.942 1.00 63.44 172 HIS A O 1
ATOM 1325 N N . THR A 1 173 ? 28.197 -3.141 -26.049 1.00 74.88 173 THR A N 1
ATOM 1326 C CA . THR A 1 173 ? 27.165 -2.327 -25.419 1.00 74.88 173 THR A CA 1
ATOM 1327 C C . THR A 1 173 ? 26.967 -2.815 -23.991 1.00 74.88 173 THR A C 1
ATOM 1329 O O . THR A 1 173 ? 26.715 -4.004 -23.763 1.00 74.88 173 THR A O 1
ATOM 1332 N N . LYS A 1 174 ? 27.077 -1.900 -23.028 1.00 85.00 174 LYS A N 1
ATOM 1333 C CA . LYS A 1 174 ? 26.798 -2.176 -21.620 1.00 85.00 174 LYS A CA 1
ATOM 1334 C C . LYS A 1 174 ? 25.358 -2.670 -21.489 1.00 85.00 174 LYS A C 1
ATOM 1336 O O . LYS A 1 174 ? 24.427 -2.031 -21.980 1.00 85.00 174 LYS A O 1
ATOM 1341 N N . ALA A 1 175 ? 25.183 -3.823 -20.850 1.00 88.81 175 ALA A N 1
ATOM 1342 C CA . ALA A 1 175 ? 23.856 -4.308 -20.511 1.00 88.81 175 ALA A CA 1
ATO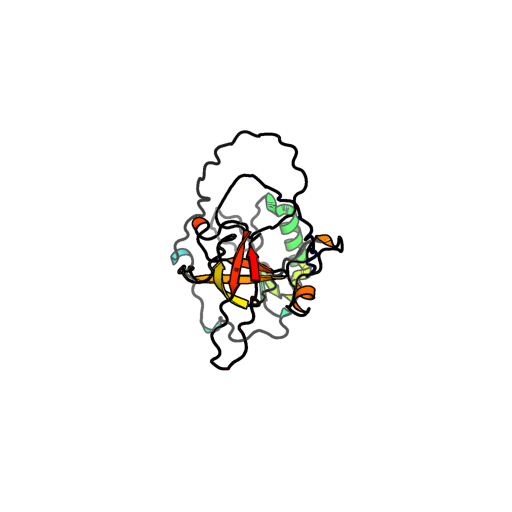M 1343 C C . ALA A 1 175 ? 23.253 -3.399 -19.432 1.00 88.81 175 ALA A C 1
ATOM 1345 O O . ALA A 1 175 ? 23.907 -3.099 -18.430 1.00 88.81 175 ALA A O 1
ATOM 1346 N N . VAL A 1 176 ? 22.010 -2.981 -19.638 1.00 91.81 176 VAL A N 1
ATOM 1347 C CA . VAL A 1 176 ? 21.227 -2.187 -18.693 1.00 91.81 176 VAL A CA 1
ATOM 1348 C C . VAL A 1 176 ? 19.990 -2.955 -18.266 1.00 91.81 176 VAL A C 1
ATOM 1350 O O . VAL A 1 176 ? 19.461 -3.801 -18.991 1.00 91.81 176 VAL A O 1
ATOM 1353 N N . GLU A 1 177 ? 19.534 -2.664 -17.059 1.00 91.19 177 GLU A N 1
ATOM 1354 C CA . GLU A 1 177 ? 18.324 -3.249 -16.506 1.00 91.19 177 GLU A CA 1
ATOM 1355 C C . GLU A 1 177 ? 17.183 -2.238 -16.602 1.00 91.19 177 GLU A C 1
ATOM 1357 O O . GLU A 1 177 ? 17.338 -1.083 -16.202 1.00 91.19 177 GLU A O 1
ATOM 1362 N N . VAL A 1 178 ? 16.044 -2.683 -17.124 1.00 90.69 178 VAL A N 1
ATOM 1363 C CA . VAL A 1 178 ? 14.854 -1.859 -17.336 1.00 90.69 178 VAL A CA 1
ATOM 1364 C C . VAL A 1 178 ? 13.700 -2.470 -16.548 1.00 90.69 178 VAL A C 1
ATOM 1366 O O . VAL A 1 178 ? 13.356 -3.633 -16.749 1.00 90.69 178 VAL A O 1
ATOM 1369 N N . LEU A 1 179 ? 13.108 -1.702 -15.636 1.00 90.44 179 LEU A N 1
ATOM 1370 C CA . LEU A 1 179 ? 11.920 -2.098 -14.881 1.00 90.44 179 LEU A CA 1
ATOM 1371 C C . LEU A 1 179 ? 10.717 -1.351 -15.447 1.00 90.44 179 LEU A C 1
ATOM 1373 O O . LEU A 1 179 ? 10.666 -0.124 -15.356 1.00 90.44 179 LEU A O 1
ATOM 1377 N N . LEU A 1 180 ? 9.760 -2.077 -16.022 1.00 89.81 180 LEU A N 1
ATOM 1378 C CA . LEU A 1 180 ? 8.526 -1.480 -16.530 1.00 89.81 180 LEU A CA 1
ATOM 1379 C C . LEU A 1 180 ? 7.611 -1.131 -15.351 1.00 89.81 180 LEU A C 1
ATOM 1381 O O . LEU A 1 180 ? 7.264 -2.004 -14.555 1.00 89.81 180 LEU A O 1
ATOM 1385 N N . LEU A 1 181 ? 7.249 0.146 -15.227 1.00 87.25 181 LEU A N 1
ATOM 1386 C CA . LEU A 1 181 ? 6.463 0.662 -14.106 1.00 87.25 181 LEU A CA 1
ATOM 1387 C C . LEU A 1 181 ? 4.972 0.673 -14.437 1.00 87.25 181 LEU A C 1
ATOM 1389 O O . LEU A 1 181 ? 4.170 0.096 -13.709 1.00 87.25 181 LEU A O 1
ATOM 1393 N N . SER A 1 182 ? 4.604 1.326 -15.536 1.00 87.44 182 SER A N 1
ATOM 1394 C CA . SER A 1 182 ? 3.216 1.450 -15.981 1.00 87.44 182 SER A CA 1
ATOM 1395 C C . SER A 1 182 ? 3.168 1.763 -17.476 1.00 87.44 182 SER A C 1
ATOM 1397 O O . SER A 1 182 ? 4.096 2.412 -17.972 1.00 87.44 182 SER A O 1
ATOM 1399 N N . PRO A 1 183 ? 2.104 1.378 -18.196 1.00 86.69 183 PRO A N 1
ATOM 1400 C CA . PRO A 1 183 ? 1.872 1.891 -19.538 1.00 86.69 183 PRO A CA 1
ATOM 1401 C C . PRO A 1 183 ? 1.748 3.421 -19.488 1.00 86.69 183 PRO A C 1
ATOM 1403 O O . PRO A 1 183 ? 1.296 4.004 -18.495 1.00 86.69 183 PRO A O 1
ATOM 1406 N N . HIS A 1 184 ? 2.223 4.079 -20.535 1.00 84.88 184 HIS A N 1
ATOM 1407 C CA . HIS A 1 184 ? 2.049 5.502 -20.764 1.00 84.88 184 HIS A CA 1
ATOM 1408 C C . HIS A 1 184 ? 0.940 5.659 -21.800 1.00 84.88 184 HIS A C 1
ATOM 1410 O O . HIS A 1 184 ? 1.086 5.201 -22.928 1.00 84.88 184 HIS A O 1
ATOM 1416 N N . ALA A 1 185 ? -0.177 6.266 -21.405 1.00 77.56 185 ALA A N 1
ATOM 1417 C CA . ALA A 1 185 ? -1.176 6.701 -22.366 1.00 77.56 185 ALA A CA 1
ATOM 1418 C C . ALA A 1 185 ? -0.603 7.911 -23.109 1.00 77.56 185 ALA A C 1
ATOM 1420 O O . ALA A 1 185 ? -0.317 8.933 -22.476 1.00 77.56 185 ALA A O 1
ATOM 1421 N N . ASP A 1 186 ? -0.398 7.785 -24.418 1.00 70.06 186 ASP A N 1
ATOM 1422 C CA . ASP A 1 186 ? 0.059 8.902 -25.234 1.00 70.06 186 ASP A CA 1
ATOM 1423 C C . ASP A 1 186 ? -0.966 10.038 -25.134 1.00 70.06 186 ASP A C 1
ATOM 1425 O O . ASP A 1 186 ? -2.138 9.890 -25.477 1.00 70.06 186 ASP A O 1
ATOM 1429 N N . ALA A 1 187 ? -0.527 11.201 -24.649 1.00 61.50 187 ALA A N 1
ATOM 1430 C CA . ALA A 1 187 ? -1.392 12.364 -24.439 1.00 61.50 187 ALA A CA 1
ATOM 1431 C C . ALA A 1 187 ? -1.935 12.976 -25.749 1.00 61.50 187 ALA A C 1
ATOM 1433 O O . ALA A 1 187 ? -2.726 13.919 -25.710 1.00 61.50 187 ALA A O 1
ATOM 1434 N N . ASN A 1 188 ? -1.501 12.464 -26.904 1.00 63.19 188 ASN A N 1
ATOM 1435 C CA . ASN A 1 188 ? -1.788 13.040 -28.214 1.00 63.19 188 ASN A CA 1
ATOM 1436 C C . ASN A 1 188 ? -3.252 12.897 -28.642 1.00 63.19 188 ASN A C 1
ATOM 1438 O O . ASN A 1 188 ? -3.703 13.689 -29.465 1.00 63.19 188 ASN A O 1
ATOM 1442 N N . ASP A 1 189 ? -4.014 11.971 -28.056 1.00 61.31 189 ASP A N 1
ATOM 1443 C CA . ASP A 1 189 ? -5.410 11.773 -28.458 1.00 61.31 189 ASP A CA 1
ATOM 1444 C C . ASP A 1 189 ? -6.385 12.751 -27.789 1.00 61.31 189 ASP A C 1
ATOM 1446 O O . ASP A 1 189 ? -7.566 12.769 -28.132 1.00 61.31 189 ASP A O 1
ATOM 1450 N N . GLY A 1 190 ? -5.947 13.565 -26.818 1.00 66.12 190 GLY A N 1
ATOM 1451 C CA . GLY A 1 190 ? -6.833 14.480 -26.079 1.00 66.12 190 GLY A CA 1
ATOM 1452 C C . GLY A 1 190 ? -7.959 13.781 -25.295 1.00 66.12 190 GLY A C 1
ATOM 1453 O O . GLY A 1 190 ? -8.750 14.439 -24.618 1.00 66.12 190 GLY A O 1
ATOM 1454 N N . ILE A 1 191 ? -8.026 12.450 -25.363 1.00 59.00 191 ILE A N 1
ATOM 1455 C CA . ILE A 1 191 ? -8.906 11.597 -24.581 1.00 59.00 191 ILE A CA 1
ATOM 1456 C C . ILE A 1 191 ? -8.314 11.535 -23.176 1.00 59.00 191 ILE A C 1
ATOM 1458 O O . ILE A 1 191 ? -7.111 11.337 -23.004 1.00 59.00 191 ILE A O 1
ATOM 1462 N N . ALA A 1 192 ? -9.168 11.778 -22.180 1.00 59.53 192 ALA A N 1
ATOM 1463 C CA . ALA A 1 192 ? -8.812 11.812 -20.768 1.00 59.53 192 ALA A CA 1
ATOM 1464 C C . ALA A 1 192 ? -7.843 10.678 -20.411 1.00 59.53 192 ALA A C 1
ATOM 1466 O O . ALA A 1 192 ? -8.062 9.544 -20.830 1.00 59.53 192 ALA A O 1
ATOM 1467 N N . VAL A 1 193 ? -6.799 11.011 -19.638 1.00 66.44 193 VAL A N 1
ATOM 1468 C CA . VAL A 1 193 ? -5.781 10.088 -19.115 1.00 66.44 193 VAL A CA 1
ATOM 1469 C C . VAL A 1 193 ? -6.464 8.797 -18.669 1.00 66.44 193 VAL A C 1
ATOM 1471 O O . VAL A 1 193 ? -7.098 8.763 -17.613 1.00 66.44 193 VAL A O 1
ATOM 1474 N N . GLY A 1 194 ? -6.386 7.764 -19.510 1.00 67.31 194 GLY A N 1
ATOM 1475 C CA . GLY A 1 194 ? -6.962 6.465 -19.204 1.00 67.31 194 GLY A CA 1
ATOM 1476 C C . GLY A 1 194 ? -6.353 5.955 -17.906 1.00 67.31 194 GLY A C 1
ATOM 1477 O O . GLY A 1 194 ? -5.166 6.165 -17.642 1.00 67.31 194 GLY A O 1
ATOM 1478 N N . ASP A 1 195 ? -7.164 5.310 -17.069 1.00 78.81 195 ASP A N 1
ATOM 1479 C CA . ASP A 1 195 ? -6.639 4.641 -15.887 1.00 78.81 195 ASP A CA 1
ATOM 1480 C C . ASP A 1 195 ? -5.561 3.646 -16.343 1.00 78.81 195 ASP A C 1
ATOM 1482 O O . ASP A 1 195 ? -5.829 2.761 -17.160 1.00 78.81 195 ASP A O 1
ATOM 1486 N N . SER A 1 196 ? -4.343 3.789 -15.810 1.00 76.62 196 SER A N 1
ATOM 1487 C CA . SER A 1 196 ? -3.217 2.878 -16.066 1.00 76.62 196 SER A CA 1
ATOM 1488 C C . SER A 1 196 ? -3.625 1.408 -15.894 1.00 76.62 196 SER A C 1
ATOM 1490 O O . SER A 1 196 ? -3.063 0.532 -16.548 1.00 76.62 196 SER A O 1
ATOM 1492 N N . ALA A 1 197 ? -4.608 1.124 -15.028 1.00 77.62 197 ALA A N 1
ATOM 1493 C CA . ALA A 1 197 ? -5.173 -0.210 -14.853 1.00 77.62 197 ALA A CA 1
ATOM 1494 C C . ALA A 1 197 ? -5.852 -0.762 -16.119 1.00 77.62 197 ALA A C 1
ATOM 1496 O O . ALA A 1 197 ? -5.727 -1.948 -16.408 1.00 77.62 197 ALA A O 1
ATOM 1497 N N . THR A 1 198 ? -6.538 0.087 -16.883 1.00 82.38 198 THR A N 1
ATOM 1498 C CA . THR A 1 198 ? -7.239 -0.312 -18.112 1.00 82.38 198 THR A CA 1
ATOM 1499 C C . THR A 1 198 ? -6.249 -0.570 -19.245 1.00 82.38 198 THR A C 1
ATOM 1501 O O . THR A 1 198 ? -6.388 -1.552 -19.972 1.00 82.38 198 THR A O 1
ATOM 1504 N N . GLU A 1 199 ? -5.210 0.260 -19.364 1.00 82.31 199 GLU A N 1
ATOM 1505 C CA . GLU A 1 199 ? -4.150 0.077 -20.367 1.00 82.31 199 GLU A CA 1
ATOM 1506 C C . GLU A 1 199 ? -3.375 -1.234 -20.162 1.00 82.31 199 GLU A C 1
ATOM 1508 O O . GLU A 1 199 ? -3.041 -1.911 -21.131 1.00 82.31 199 GLU A O 1
ATOM 1513 N N . LEU A 1 200 ? -3.171 -1.657 -18.908 1.00 81.62 200 LEU A N 1
ATOM 1514 C CA . LEU A 1 200 ? -2.534 -2.942 -18.587 1.00 81.62 200 LEU A CA 1
ATOM 1515 C C . LEU A 1 200 ? -3.306 -4.162 -19.114 1.00 81.62 200 LEU A C 1
ATOM 1517 O O . LEU A 1 200 ? -2.706 -5.219 -19.300 1.00 81.62 200 LEU A O 1
ATOM 1521 N N . MET A 1 201 ? -4.616 -4.034 -19.340 1.00 82.38 201 MET A N 1
ATOM 1522 C CA . MET A 1 201 ? -5.449 -5.117 -19.874 1.00 82.38 201 MET A CA 1
ATOM 1523 C C . MET A 1 201 ? -5.423 -5.180 -21.404 1.00 82.38 201 MET A C 1
ATOM 1525 O O . MET A 1 201 ? -5.876 -6.171 -21.983 1.00 82.38 201 MET A O 1
ATOM 1529 N N . LYS A 1 202 ? -4.914 -4.140 -22.078 1.00 82.19 202 LYS A N 1
ATOM 1530 C CA . LYS A 1 202 ? -4.774 -4.138 -23.535 1.00 82.19 202 LYS A CA 1
ATOM 1531 C C . LYS A 1 202 ? -3.580 -5.006 -23.957 1.00 82.19 202 LYS A C 1
ATOM 1533 O O . LYS A 1 202 ? -2.622 -5.155 -23.197 1.00 82.19 202 LYS A O 1
ATOM 1538 N N . PRO A 1 203 ? -3.595 -5.570 -25.177 1.00 80.81 203 PRO A N 1
ATOM 1539 C CA . PRO A 1 203 ? -2.430 -6.247 -25.737 1.00 80.81 203 PRO A CA 1
ATOM 1540 C C . PRO A 1 203 ? -1.173 -5.365 -25.680 1.00 80.81 203 PRO A C 1
ATOM 1542 O O . PRO A 1 203 ? -1.241 -4.185 -25.999 1.00 80.81 203 PRO A O 1
ATOM 1545 N N . VAL A 1 204 ? -0.032 -5.945 -25.291 1.00 77.81 204 VAL A N 1
ATOM 1546 C CA . VAL A 1 204 ? 1.221 -5.212 -24.990 1.00 77.81 204 VAL A CA 1
ATOM 1547 C C . VAL A 1 204 ? 1.896 -4.606 -26.230 1.00 77.81 204 VAL A C 1
ATOM 1549 O O . VAL A 1 204 ? 2.745 -3.725 -26.098 1.00 77.81 204 VAL A O 1
ATOM 1552 N N . HIS A 1 205 ? 1.560 -5.079 -27.433 1.00 76.38 205 HIS A N 1
ATOM 1553 C CA . HIS A 1 205 ? 2.140 -4.531 -28.658 1.00 76.38 205 HIS A CA 1
ATOM 1554 C C . HIS A 1 205 ? 1.748 -3.060 -28.824 1.00 76.38 205 HIS A C 1
ATOM 1556 O O . HIS A 1 205 ? 0.643 -2.665 -28.468 1.00 76.38 205 HIS A O 1
ATOM 1562 N N . ASP A 1 206 ? 2.687 -2.261 -29.327 1.00 76.00 206 ASP A N 1
ATOM 1563 C CA . ASP A 1 206 ? 2.515 -0.830 -29.607 1.00 76.00 206 ASP A CA 1
ATOM 1564 C C . ASP A 1 206 ? 2.171 0.049 -28.391 1.00 76.00 206 ASP A C 1
ATOM 1566 O O . ASP A 1 206 ? 1.768 1.198 -28.541 1.00 76.00 206 ASP A O 1
ATOM 1570 N N . GLN A 1 207 ? 2.386 -0.452 -27.171 1.00 79.88 207 GLN A N 1
ATOM 1571 C CA . GLN A 1 207 ? 2.260 0.353 -25.959 1.00 79.88 207 GLN A CA 1
ATOM 1572 C C . GLN A 1 207 ? 3.555 1.107 -25.647 1.00 79.88 207 GLN A C 1
ATOM 1574 O O . GLN A 1 207 ? 4.649 0.531 -25.639 1.00 79.88 207 GLN A O 1
ATOM 1579 N N . CYS A 1 208 ? 3.424 2.382 -25.283 1.00 83.50 208 CYS A N 1
ATOM 1580 C CA . CYS A 1 208 ? 4.487 3.129 -24.626 1.00 83.50 208 CYS A CA 1
ATOM 1581 C C . CYS A 1 208 ? 4.508 2.782 -23.130 1.00 83.50 208 CYS A C 1
ATOM 1583 O O . CYS A 1 208 ? 3.462 2.601 -22.509 1.00 83.50 208 CYS A O 1
ATOM 1585 N N . TRP A 1 209 ? 5.693 2.680 -22.526 1.00 86.62 209 TRP A N 1
ATOM 1586 C CA . TRP A 1 209 ? 5.841 2.308 -21.117 1.00 86.62 209 TRP A CA 1
ATOM 1587 C C . TRP A 1 209 ? 6.713 3.303 -20.371 1.00 86.62 209 TRP A C 1
ATOM 1589 O O . TRP A 1 209 ? 7.835 3.607 -20.777 1.00 86.62 209 TRP A O 1
ATOM 1599 N N . ARG A 1 210 ? 6.242 3.721 -19.195 1.00 87.50 210 ARG A N 1
ATOM 1600 C CA . ARG A 1 210 ? 7.104 4.342 -18.197 1.00 87.50 210 ARG A CA 1
ATOM 1601 C C . ARG A 1 210 ? 7.983 3.258 -17.593 1.00 87.50 210 ARG A C 1
ATOM 1603 O O . ARG A 1 210 ? 7.481 2.273 -17.050 1.00 87.50 210 ARG A O 1
ATOM 1610 N N . ALA A 1 211 ? 9.290 3.468 -17.636 1.00 90.62 211 ALA A N 1
ATOM 1611 C CA . ALA A 1 211 ? 10.257 2.528 -17.099 1.00 90.62 211 ALA A CA 1
ATOM 1612 C C . ALA A 1 211 ? 11.289 3.219 -16.206 1.00 90.62 211 ALA A C 1
ATOM 1614 O O . ALA A 1 211 ? 11.602 4.397 -16.372 1.00 90.62 211 ALA A O 1
ATOM 1615 N N . MET A 1 212 ? 11.839 2.458 -15.266 1.00 91.06 212 MET A N 1
ATOM 1616 C CA . MET A 1 212 ? 13.037 2.826 -14.524 1.00 91.06 212 MET A CA 1
ATOM 1617 C C . MET A 1 212 ? 14.229 2.093 -15.134 1.00 91.06 212 MET A C 1
ATOM 1619 O O . MET A 1 212 ? 14.246 0.864 -15.186 1.00 91.06 212 MET A O 1
ATOM 1623 N N . VAL A 1 213 ? 15.232 2.845 -15.582 1.00 91.31 213 VAL A N 1
ATOM 1624 C CA . VAL A 1 213 ? 16.455 2.290 -16.171 1.00 91.31 213 VAL A CA 1
ATOM 1625 C C . VAL A 1 213 ? 17.580 2.376 -15.150 1.00 91.31 213 VAL A C 1
ATOM 1627 O O . VAL A 1 213 ? 17.936 3.459 -14.688 1.00 91.31 213 VAL A O 1
ATOM 1630 N N . ARG A 1 214 ? 18.166 1.231 -14.796 1.00 91.38 214 ARG A N 1
ATOM 1631 C CA . ARG A 1 214 ? 19.339 1.167 -13.920 1.00 91.38 214 ARG A CA 1
ATOM 1632 C C . ARG A 1 214 ? 20.606 1.330 -14.755 1.00 91.38 214 ARG A C 1
ATOM 1634 O O . ARG A 1 214 ? 21.276 0.356 -15.098 1.00 91.38 214 ARG A O 1
ATOM 1641 N N . ALA A 1 215 ? 20.921 2.575 -15.079 1.00 86.31 215 ALA A N 1
ATOM 1642 C CA . ALA A 1 215 ? 22.156 2.972 -15.741 1.00 86.31 215 ALA A CA 1
ATOM 1643 C C . ALA A 1 215 ? 22.671 4.270 -15.115 1.00 86.31 215 ALA A C 1
ATOM 1645 O O . ALA A 1 215 ? 21.890 5.047 -14.562 1.00 86.31 215 ALA A O 1
ATOM 1646 N N . SER A 1 216 ? 23.979 4.523 -15.196 1.00 78.62 216 SER A N 1
ATOM 1647 C CA . SER A 1 216 ? 24.450 5.872 -14.891 1.00 78.62 216 SER A CA 1
ATOM 1648 C C . SER A 1 216 ? 23.942 6.811 -15.988 1.00 78.62 216 SER A C 1
ATOM 1650 O O . SER A 1 216 ? 23.842 6.421 -17.152 1.00 78.62 216 SER A O 1
ATOM 1652 N N . ARG A 1 217 ? 23.613 8.056 -15.643 1.00 67.75 217 ARG A N 1
ATOM 1653 C CA . ARG A 1 217 ? 23.113 9.015 -16.639 1.00 67.75 217 ARG A CA 1
ATOM 1654 C C . ARG A 1 217 ? 24.143 9.314 -17.734 1.00 67.75 217 ARG A C 1
ATOM 1656 O O . ARG A 1 217 ? 23.755 9.580 -18.863 1.00 67.75 217 ARG A O 1
ATOM 1663 N N . ALA A 1 218 ? 25.434 9.223 -17.408 1.00 79.25 218 ALA A N 1
ATOM 1664 C CA . ALA A 1 218 ? 26.516 9.337 -18.383 1.00 79.25 218 ALA A CA 1
ATOM 1665 C C . ALA A 1 218 ? 26.470 8.217 -19.437 1.00 79.25 218 ALA A C 1
ATOM 1667 O O . ALA A 1 218 ? 26.844 8.446 -20.582 1.00 79.25 218 ALA A O 1
ATOM 1668 N N . ASP A 1 219 ? 25.963 7.038 -19.067 1.00 79.88 219 ASP A N 1
ATOM 1669 C CA . ASP A 1 219 ? 25.822 5.911 -19.986 1.00 79.88 219 ASP A CA 1
ATOM 1670 C C . ASP A 1 219 ? 24.548 6.010 -20.842 1.00 79.88 219 ASP A C 1
ATOM 1672 O O . ASP A 1 219 ? 24.508 5.411 -21.910 1.00 79.88 219 ASP A O 1
ATOM 1676 N N . CYS A 1 220 ? 23.517 6.751 -20.400 1.00 79.88 220 CYS A N 1
ATOM 1677 C CA . CYS A 1 220 ? 22.183 6.793 -21.015 1.00 79.88 220 CYS A CA 1
ATOM 1678 C C . CYS A 1 220 ? 21.704 8.215 -21.338 1.00 79.88 220 CYS A C 1
ATOM 1680 O O . CYS A 1 220 ? 20.863 8.757 -20.612 1.00 79.88 220 CYS A O 1
ATOM 1682 N N . PRO A 1 221 ? 22.201 8.834 -22.426 1.00 79.44 221 PRO A N 1
ATOM 1683 C CA . PRO A 1 221 ? 21.679 10.115 -22.881 1.00 79.44 221 PRO A CA 1
ATOM 1684 C C . PRO A 1 221 ? 20.219 9.996 -23.349 1.00 79.44 221 PRO A C 1
ATOM 1686 O O . PRO A 1 221 ? 19.752 8.922 -23.740 1.00 79.44 221 PRO A O 1
ATOM 1689 N N . LEU A 1 222 ? 19.499 11.119 -23.329 1.00 78.94 222 LEU A N 1
ATOM 1690 C CA . LEU A 1 222 ? 18.146 11.207 -23.886 1.00 78.94 222 LEU A CA 1
ATOM 1691 C C . LEU A 1 222 ? 18.163 10.844 -25.378 1.00 78.94 222 LEU A C 1
ATOM 1693 O O . LEU A 1 222 ? 19.130 11.128 -26.088 1.00 78.94 222 LEU A O 1
ATOM 1697 N N . GLY A 1 223 ? 17.107 10.186 -25.842 1.00 80.00 223 GLY A N 1
ATOM 1698 C CA . GLY A 1 223 ? 16.990 9.655 -27.198 1.00 80.00 223 GLY A CA 1
ATOM 1699 C C . GLY A 1 223 ? 17.655 8.292 -27.414 1.00 80.00 223 GLY A C 1
ATOM 1700 O O . GLY A 1 223 ? 17.568 7.757 -28.519 1.00 80.00 223 GLY A O 1
ATOM 1701 N N . THR A 1 224 ? 18.305 7.703 -26.401 1.00 81.38 224 THR A N 1
ATOM 1702 C CA . THR A 1 224 ? 18.941 6.384 -26.551 1.00 81.38 224 THR A CA 1
ATOM 1703 C C . THR A 1 224 ? 17.907 5.312 -26.883 1.00 81.38 224 THR A C 1
ATOM 1705 O O . THR A 1 224 ? 16.865 5.205 -26.237 1.00 81.38 224 THR A O 1
ATOM 1708 N N . SER A 1 225 ? 18.218 4.487 -27.883 1.00 82.62 225 SER A N 1
ATOM 1709 C CA . SER A 1 225 ? 17.427 3.301 -28.203 1.00 82.62 225 SER A CA 1
ATOM 1710 C C . SER A 1 225 ? 17.944 2.106 -27.411 1.00 82.62 225 SER A C 1
ATOM 1712 O O . SER A 1 225 ? 19.141 1.814 -27.411 1.00 82.62 225 SER A O 1
ATOM 1714 N N . LEU A 1 226 ? 17.042 1.406 -26.735 1.00 82.44 226 LEU A N 1
ATOM 1715 C CA . LEU A 1 226 ? 17.333 0.171 -26.023 1.00 82.44 226 LEU A CA 1
ATOM 1716 C C . LEU A 1 226 ? 16.796 -1.003 -26.837 1.00 82.44 226 LEU A C 1
ATOM 1718 O O . LEU A 1 226 ? 15.638 -1.002 -27.258 1.00 82.44 226 LEU A O 1
ATOM 1722 N N . VAL A 1 227 ? 17.643 -2.008 -27.041 1.00 80.69 227 VAL A N 1
ATOM 1723 C CA . VAL A 1 227 ? 17.252 -3.283 -27.646 1.00 80.69 227 VAL A CA 1
ATOM 1724 C C . VAL A 1 227 ? 17.186 -4.318 -26.541 1.00 80.69 227 VAL A C 1
ATOM 1726 O O . VAL A 1 227 ? 18.188 -4.605 -25.882 1.00 80.69 227 VAL A O 1
ATOM 1729 N N . CYS A 1 228 ? 15.998 -4.867 -26.312 1.00 79.00 228 CYS A N 1
ATOM 1730 C CA . CYS A 1 228 ? 15.821 -5.904 -25.304 1.00 79.00 228 CYS A CA 1
ATOM 1731 C C . CYS A 1 228 ? 16.528 -7.190 -25.738 1.00 79.00 228 CYS A C 1
ATOM 1733 O O . CYS A 1 228 ? 16.354 -7.666 -26.860 1.00 79.00 228 CYS A O 1
ATOM 1735 N N . ILE A 1 229 ? 17.317 -7.764 -24.833 1.00 76.00 229 ILE A N 1
ATOM 1736 C CA . ILE A 1 229 ? 17.931 -9.071 -25.035 1.00 76.00 229 ILE A CA 1
ATOM 1737 C C . ILE A 1 229 ? 16.924 -10.092 -24.518 1.00 76.00 229 ILE A C 1
ATOM 1739 O O . ILE A 1 229 ? 16.767 -10.255 -23.305 1.00 76.00 229 ILE A O 1
ATOM 1743 N N . ALA A 1 230 ? 16.226 -10.777 -25.422 1.00 68.75 230 ALA A N 1
ATOM 1744 C CA . ALA A 1 230 ? 15.485 -11.962 -25.020 1.00 68.75 230 ALA A CA 1
ATOM 1745 C C . ALA A 1 230 ? 16.496 -12.987 -24.471 1.00 68.75 230 ALA A C 1
ATOM 1747 O O . ALA A 1 230 ? 17.532 -13.199 -25.114 1.00 68.75 230 ALA A O 1
ATOM 1748 N N . PRO A 1 231 ? 16.251 -13.616 -23.304 1.00 62.25 231 PRO A N 1
ATOM 1749 C CA . PRO A 1 231 ? 17.030 -14.785 -22.926 1.00 62.25 231 PRO A CA 1
ATOM 1750 C C . PRO A 1 231 ? 16.905 -15.762 -24.090 1.00 62.25 231 PRO A C 1
ATOM 1752 O O . PRO A 1 231 ? 15.794 -16.040 -24.541 1.00 62.25 231 PRO A O 1
ATOM 1755 N N . SER A 1 232 ? 18.036 -16.185 -24.643 1.00 52.88 232 SER A N 1
ATOM 1756 C CA . SER A 1 232 ? 18.079 -17.096 -25.776 1.00 52.88 232 SER A CA 1
ATOM 1757 C C . SER A 1 232 ? 17.377 -18.390 -25.380 1.00 52.88 232 SER A C 1
ATOM 1759 O O . SER A 1 232 ? 17.987 -19.277 -24.791 1.00 52.88 232 SER A O 1
ATOM 1761 N N . PHE A 1 233 ? 16.082 -18.494 -25.668 1.00 50.41 233 PHE A N 1
ATOM 1762 C CA . PHE A 1 233 ? 15.425 -19.781 -25.745 1.00 50.41 233 PHE A CA 1
ATOM 1763 C C . PHE A 1 233 ? 16.055 -20.464 -26.955 1.00 50.41 233 PHE A C 1
ATOM 1765 O O . PHE A 1 233 ? 15.933 -19.974 -28.075 1.00 50.41 233 PHE A O 1
ATOM 1772 N N . GLU A 1 234 ? 16.779 -21.557 -26.724 1.00 50.22 234 GLU A N 1
ATOM 1773 C CA . GLU A 1 234 ? 17.596 -22.288 -27.708 1.00 50.22 234 GLU A CA 1
ATOM 1774 C C . GLU A 1 234 ? 16.818 -22.838 -28.924 1.00 50.22 234 GLU A C 1
ATOM 1776 O O . GLU A 1 234 ? 17.375 -23.560 -29.747 1.00 50.22 234 GLU A O 1
ATOM 1781 N N . ASN A 1 235 ? 15.547 -22.474 -29.108 1.00 44.47 235 ASN A N 1
ATOM 1782 C CA . ASN A 1 235 ? 14.699 -22.959 -30.185 1.00 44.47 235 ASN A CA 1
ATOM 1783 C C . ASN A 1 235 ? 14.273 -21.843 -31.154 1.00 44.47 235 ASN A C 1
ATOM 1785 O O . ASN A 1 235 ? 13.268 -21.170 -30.962 1.00 44.47 235 ASN A O 1
ATOM 1789 N N . ARG A 1 236 ? 15.069 -21.695 -32.222 1.00 44.56 236 ARG A N 1
ATOM 1790 C CA . ARG A 1 236 ? 14.722 -21.295 -33.608 1.00 44.56 236 ARG A CA 1
ATOM 1791 C C . ARG A 1 236 ? 13.441 -20.472 -33.858 1.00 44.56 236 ARG A C 1
ATOM 1793 O O . ARG A 1 236 ? 12.680 -20.795 -34.770 1.00 44.56 236 ARG A O 1
ATOM 1800 N N . GLN A 1 237 ? 13.240 -19.359 -33.167 1.00 47.31 237 GLN A N 1
ATOM 1801 C CA . GLN A 1 237 ? 12.385 -18.282 -33.668 1.00 47.31 237 GLN A CA 1
ATOM 1802 C C . GLN A 1 237 ? 13.121 -16.952 -33.519 1.00 47.31 237 GLN A C 1
ATOM 1804 O O . GLN A 1 237 ? 13.809 -16.715 -32.529 1.00 47.31 237 GLN A O 1
ATOM 1809 N N . SER A 1 238 ? 13.063 -16.140 -34.574 1.00 49.84 238 SER A N 1
ATOM 1810 C CA . SER A 1 238 ? 13.774 -14.870 -34.721 1.00 49.84 238 SER A CA 1
ATOM 1811 C C . SER A 1 238 ? 13.652 -13.989 -33.468 1.00 49.84 238 SER A C 1
ATOM 1813 O O . SER A 1 238 ? 12.567 -13.934 -32.888 1.00 49.84 238 SER A O 1
ATOM 1815 N N . PRO A 1 239 ? 14.716 -13.274 -33.050 1.00 51.00 239 PRO A N 1
ATOM 1816 C CA . PRO A 1 239 ? 14.648 -12.398 -31.887 1.00 51.00 239 PRO A CA 1
ATOM 1817 C C . PRO A 1 239 ? 13.553 -11.351 -32.102 1.00 51.00 239 PRO A C 1
ATOM 1819 O O . PRO A 1 239 ? 13.601 -10.573 -33.056 1.00 51.00 239 PRO A O 1
ATOM 1822 N N . MET A 1 240 ? 12.555 -11.346 -31.220 1.00 48.75 240 MET A N 1
ATOM 1823 C CA . MET A 1 240 ? 11.528 -10.316 -31.212 1.00 48.75 240 MET A CA 1
ATOM 1824 C C . MET A 1 240 ? 12.194 -9.011 -30.768 1.00 48.75 240 MET A C 1
ATOM 1826 O O . MET A 1 240 ? 12.619 -8.867 -29.621 1.00 48.75 240 MET A O 1
ATOM 1830 N N . LEU A 1 241 ? 12.376 -8.090 -31.713 1.00 50.22 241 LEU A N 1
ATOM 1831 C CA . LEU A 1 241 ? 13.105 -6.852 -31.480 1.00 50.22 241 LEU A CA 1
ATOM 1832 C C . LEU A 1 241 ? 12.156 -5.829 -30.853 1.00 50.22 241 LEU A C 1
ATOM 1834 O O . LEU A 1 241 ? 11.459 -5.107 -31.559 1.00 50.22 241 LEU A O 1
ATOM 1838 N N . LEU A 1 242 ? 12.115 -5.777 -29.521 1.00 53.62 242 LEU A N 1
ATOM 1839 C CA . LEU A 1 242 ? 11.452 -4.682 -28.820 1.00 53.62 242 LEU A CA 1
ATOM 1840 C C . LEU A 1 242 ? 12.400 -3.478 -28.818 1.00 53.62 242 LEU A C 1
ATOM 1842 O O . LEU A 1 242 ? 13.401 -3.470 -28.094 1.00 53.62 242 LEU A O 1
ATOM 1846 N N . ALA A 1 243 ? 12.108 -2.494 -29.667 1.00 54.22 243 ALA A N 1
ATOM 1847 C CA . ALA A 1 243 ? 12.794 -1.211 -29.668 1.00 54.22 243 ALA A CA 1
ATOM 1848 C C . ALA A 1 243 ? 12.107 -0.289 -28.658 1.00 54.22 243 ALA A C 1
ATOM 1850 O O . ALA A 1 243 ? 10.943 0.063 -28.829 1.00 54.22 243 ALA A O 1
ATOM 1851 N N . MET A 1 244 ? 12.827 0.096 -27.608 1.00 59.22 244 MET A N 1
ATOM 1852 C CA . MET A 1 244 ? 12.358 1.110 -26.665 1.00 59.22 244 MET A CA 1
ATOM 1853 C C . MET A 1 244 ? 13.156 2.387 -26.890 1.00 59.22 244 MET A C 1
ATOM 1855 O O . MET A 1 244 ? 14.387 2.351 -26.932 1.00 59.22 244 MET A O 1
ATOM 1859 N N . LYS A 1 245 ? 12.468 3.515 -27.026 1.00 54.75 245 LYS A N 1
ATOM 1860 C CA . LYS A 1 245 ? 13.101 4.829 -27.104 1.00 54.75 245 LYS A CA 1
ATOM 1861 C C . LYS A 1 245 ? 13.023 5.479 -25.729 1.00 54.75 245 LYS A C 1
ATOM 1863 O O . LYS A 1 245 ? 11.941 5.584 -25.160 1.00 54.75 245 LYS A O 1
ATOM 1868 N N . VAL A 1 246 ? 14.171 5.864 -25.183 1.00 58.72 246 VAL A N 1
ATOM 1869 C CA . VAL A 1 246 ? 14.224 6.673 -23.963 1.00 58.72 246 VAL A CA 1
ATOM 1870 C C . VAL A 1 246 ? 14.048 8.122 -24.394 1.00 58.72 246 VAL A C 1
ATOM 1872 O O . VAL A 1 246 ? 14.952 8.673 -25.019 1.00 58.72 246 VAL A O 1
ATOM 1875 N N . GLU A 1 247 ? 12.885 8.707 -24.129 1.00 53.31 247 GLU A N 1
ATOM 1876 C CA . GLU A 1 247 ? 12.608 10.126 -24.402 1.00 53.31 247 GLU A CA 1
ATOM 1877 C C . GLU A 1 247 ? 12.925 11.026 -23.209 1.00 53.31 247 GLU A C 1
ATOM 1879 O O . GLU A 1 247 ? 12.701 10.603 -22.050 1.00 53.31 247 GLU A O 1
#